Protein AF-A0A4U0XZI7-F1 (afdb_monomer_lite)

Foldseek 3Di:
DDDDDDDPPPPPDDQKDWFFWDQAAQRTDGDIDGQDDDDPPDDRADFPDADDDPVVVCLNHRHDPHDPRDGDGDDFDEAEDADDAQLVVCVVQVVGSYYQHQYPVCNPVSVVVVCVVQVQADQEFEDAPQDQVCVLCRLSRAGQVHEYEDEYDYDPPDDHDHDVCSCVVSVYHYHYDDDDPPCVVVVVVCVVVVVDDPPQLAVEEDEPVCVVVVVVCVVVVNHNDYYYDHD

Organism: NCBI:txid329884

Structure (mmCIF, N/CA/C/O backbone):
data_AF-A0A4U0XZI7-F1
#
_entry.id   AF-A0A4U0XZI7-F1
#
loop_
_atom_site.group_PDB
_atom_site.id
_atom_site.type_symbol
_atom_site.label_atom_id
_atom_site.label_alt_id
_atom_site.label_comp_id
_atom_site.label_asym_id
_atom_site.label_entity_id
_atom_site.label_seq_id
_atom_site.pdbx_PDB_ins_code
_atom_site.Cartn_x
_atom_site.Cartn_y
_atom_site.Cartn_z
_atom_site.occupancy
_atom_site.B_iso_or_equiv
_atom_site.auth_seq_id
_atom_site.auth_comp_id
_atom_site.auth_asym_id
_atom_site.auth_atom_id
_atom_site.pdbx_PDB_model_num
ATOM 1 N N . MET A 1 1 ? 24.387 -44.562 18.967 1.00 37.25 1 MET A N 1
ATOM 2 C CA . MET A 1 1 ? 24.060 -44.048 20.314 1.00 37.25 1 MET A CA 1
ATOM 3 C C . MET A 1 1 ? 24.468 -42.586 20.369 1.00 37.25 1 MET A C 1
ATOM 5 O O . MET A 1 1 ? 25.645 -42.331 20.180 1.00 37.25 1 MET A O 1
ATOM 9 N N . GLY A 1 2 ? 23.498 -41.691 20.607 1.00 36.91 2 GLY A N 1
ATOM 10 C CA . GLY A 1 2 ? 23.681 -40.265 20.942 1.00 36.91 2 GLY A CA 1
ATOM 11 C C . GLY A 1 2 ? 23.991 -39.344 19.750 1.00 36.91 2 GLY A C 1
ATOM 12 O O . GLY A 1 2 ? 24.881 -39.655 18.979 1.00 36.91 2 GLY A O 1
ATOM 13 N N . SER A 1 3 ? 23.321 -38.213 19.525 1.00 33.97 3 SER A N 1
ATOM 14 C CA . SER A 1 3 ? 22.302 -37.530 20.329 1.00 33.97 3 SER A CA 1
ATOM 15 C C . SER A 1 3 ? 21.486 -36.575 19.453 1.00 33.97 3 SER A C 1
ATOM 17 O O . SER A 1 3 ? 22.045 -35.709 18.785 1.00 33.97 3 SER A O 1
ATOM 19 N N . ALA A 1 4 ? 20.163 -36.711 19.513 1.00 49.38 4 ALA A N 1
ATOM 20 C CA . ALA A 1 4 ? 19.246 -35.614 19.251 1.00 49.38 4 ALA A CA 1
ATOM 21 C C . ALA A 1 4 ? 19.281 -34.653 20.452 1.00 49.38 4 ALA A C 1
ATOM 23 O O . ALA A 1 4 ? 19.090 -35.106 21.579 1.00 49.38 4 ALA A O 1
ATOM 24 N N . THR A 1 5 ? 19.507 -33.365 20.203 1.00 38.44 5 THR A N 1
ATOM 25 C CA . THR A 1 5 ? 19.220 -32.234 21.109 1.00 38.44 5 THR A CA 1
ATOM 26 C C . THR A 1 5 ? 18.997 -31.017 20.205 1.00 38.44 5 THR A C 1
ATOM 28 O O . THR A 1 5 ? 19.938 -30.572 19.559 1.00 38.44 5 THR A O 1
ATOM 31 N N . ASP A 1 6 ? 17.771 -30.688 19.822 1.00 39.50 6 ASP A N 1
ATOM 32 C CA . ASP A 1 6 ? 16.695 -29.993 20.546 1.00 39.50 6 ASP A CA 1
ATOM 33 C C . ASP A 1 6 ? 16.595 -28.530 20.090 1.00 39.50 6 ASP A C 1
ATOM 35 O O . ASP A 1 6 ? 17.542 -27.750 20.149 1.00 39.50 6 ASP A O 1
ATOM 39 N N . SER A 1 7 ? 15.396 -28.250 19.590 1.00 42.38 7 SER A N 1
ATOM 40 C CA . SER A 1 7 ? 14.796 -26.988 19.203 1.00 42.38 7 SER A CA 1
ATOM 41 C C . SER A 1 7 ? 15.250 -25.772 20.009 1.00 42.38 7 SER A C 1
ATOM 43 O O . SER A 1 7 ? 15.028 -25.677 21.216 1.00 42.38 7 SER A O 1
ATOM 45 N N . SER A 1 8 ? 15.727 -24.742 19.310 1.00 40.31 8 SER A N 1
ATOM 46 C CA . SER A 1 8 ? 15.556 -23.380 19.804 1.00 40.31 8 SER A CA 1
ATOM 47 C C . SER A 1 8 ? 14.074 -23.029 19.673 1.00 40.31 8 SER A C 1
ATOM 49 O O . SER A 1 8 ? 13.625 -22.502 18.656 1.00 40.31 8 SER A O 1
ATOM 51 N N . ALA A 1 9 ? 13.284 -23.387 20.684 1.00 43.81 9 ALA A N 1
ATOM 52 C CA . ALA A 1 9 ? 11.931 -22.883 20.831 1.00 43.81 9 ALA A CA 1
ATOM 53 C C . ALA A 1 9 ? 12.000 -21.349 20.882 1.00 43.81 9 ALA A C 1
ATOM 55 O O . ALA A 1 9 ? 12.408 -20.771 21.891 1.00 43.81 9 ALA A O 1
ATOM 56 N N . HIS A 1 10 ? 11.628 -20.685 19.787 1.00 54.56 10 HIS A N 1
ATOM 57 C CA . HIS A 1 10 ? 11.393 -19.248 19.794 1.00 54.56 10 HIS A CA 1
ATOM 58 C C . HIS A 1 10 ? 10.268 -18.988 20.803 1.00 54.56 10 HIS A C 1
ATOM 60 O O . HIS A 1 10 ? 9.140 -19.457 20.629 1.00 54.56 10 HIS A O 1
ATOM 66 N N . SER A 1 11 ? 10.600 -18.344 21.923 1.00 54.66 11 SER A N 1
ATOM 67 C CA . SER A 1 11 ? 9.691 -18.189 23.056 1.00 54.66 11 SER A CA 1
ATOM 68 C C . SER A 1 11 ? 8.390 -17.513 22.605 1.00 54.66 11 SER A C 1
ATOM 70 O O . SER A 1 11 ? 8.388 -16.386 22.121 1.00 54.66 11 SER A O 1
ATOM 72 N N . GLY A 1 12 ? 7.268 -18.230 22.730 1.00 72.31 12 GLY A N 1
ATOM 73 C CA . GLY A 1 12 ? 5.933 -17.745 22.352 1.00 72.31 12 GLY A CA 1
ATOM 74 C C . GLY A 1 12 ? 5.330 -18.350 21.077 1.00 72.31 12 GLY A C 1
ATOM 75 O O . GLY A 1 12 ? 4.147 -18.129 20.828 1.00 72.31 12 GLY A O 1
ATOM 76 N N . VAL A 1 13 ? 6.076 -19.149 20.305 1.00 77.38 13 VAL A N 1
ATOM 77 C CA . VAL A 1 13 ? 5.538 -19.873 19.138 1.00 77.38 13 VAL A CA 1
ATOM 78 C C . VAL A 1 13 ? 5.004 -21.250 19.574 1.00 77.38 13 VAL A C 1
ATOM 80 O O . VAL A 1 13 ? 5.739 -22.011 20.209 1.00 77.38 13 VAL A O 1
ATOM 83 N N . PRO A 1 14 ? 3.736 -21.606 19.280 1.00 87.75 14 PRO A N 1
ATOM 84 C CA . PRO A 1 14 ? 3.196 -22.914 19.646 1.00 87.75 14 PRO A CA 1
ATOM 85 C C . PRO A 1 14 ? 3.875 -24.032 18.843 1.00 87.75 14 PRO A C 1
ATOM 87 O O . PRO A 1 14 ? 4.266 -23.835 17.700 1.00 87.75 14 PRO A O 1
ATOM 90 N N . ARG A 1 15 ? 3.965 -25.246 19.404 1.00 89.50 15 ARG A N 1
ATOM 91 C CA . ARG A 1 15 ? 4.486 -26.419 18.665 1.00 89.50 15 ARG A CA 1
ATOM 92 C C . ARG A 1 15 ? 3.604 -26.825 17.478 1.00 89.50 15 ARG A C 1
ATOM 94 O O . ARG A 1 15 ? 4.078 -27.478 16.556 1.00 89.50 15 ARG A O 1
ATOM 101 N N . ARG A 1 16 ? 2.318 -26.481 17.537 1.00 93.69 16 ARG A N 1
ATOM 102 C CA . ARG A 1 16 ? 1.262 -26.951 16.638 1.00 93.69 16 ARG A CA 1
ATOM 103 C C . ARG A 1 16 ? 0.424 -25.769 16.159 1.00 93.69 16 ARG A C 1
ATOM 105 O O . ARG A 1 16 ? 0.197 -24.832 16.924 1.00 93.69 16 ARG A O 1
ATOM 112 N N . MET A 1 17 ? -0.063 -25.830 14.925 1.00 91.56 17 MET A N 1
ATOM 113 C CA . MET A 1 17 ? -0.981 -24.850 14.346 1.00 91.56 17 MET A CA 1
ATOM 114 C C . MET A 1 17 ? -2.125 -25.528 13.594 1.00 91.56 17 MET A C 1
ATOM 116 O O . MET A 1 17 ? -1.998 -26.657 13.122 1.00 91.56 17 MET A O 1
ATOM 120 N N . LYS A 1 18 ? -3.249 -24.820 13.466 1.00 91.69 18 LYS A N 1
ATOM 121 C CA . LYS A 1 18 ? -4.341 -25.233 12.582 1.00 91.69 18 LYS A CA 1
ATOM 122 C C . LYS A 1 18 ? -4.032 -24.804 11.152 1.00 91.69 18 LYS A C 1
ATOM 124 O O . LYS A 1 18 ? -3.608 -23.673 10.942 1.00 91.69 18 LYS A O 1
ATOM 129 N N . ALA A 1 19 ? -4.315 -25.670 10.190 1.00 89.88 19 ALA A N 1
ATOM 130 C CA . ALA A 1 19 ? -4.213 -25.367 8.769 1.00 89.88 19 ALA A CA 1
ATOM 131 C C . ALA A 1 19 ? -5.394 -25.974 8.007 1.00 89.88 19 ALA A C 1
ATOM 133 O O . ALA A 1 19 ? -5.847 -27.072 8.326 1.00 89.88 19 ALA A O 1
ATOM 134 N N . LEU A 1 20 ? -5.884 -25.269 6.989 1.00 92.00 20 LEU A N 1
ATOM 135 C CA . LEU A 1 20 ? -6.766 -25.852 5.983 1.00 92.00 20 LEU A CA 1
ATOM 136 C C . LEU A 1 20 ? -5.881 -26.625 5.003 1.00 92.00 20 LEU A C 1
ATOM 138 O O . LEU A 1 20 ? -5.119 -26.008 4.269 1.00 92.00 20 LEU A O 1
ATOM 142 N N . GLN A 1 21 ? -5.935 -27.953 5.011 1.00 93.81 21 GLN A N 1
ATOM 143 C CA . GLN A 1 21 ? -5.096 -28.783 4.149 1.00 93.81 21 GLN A CA 1
ATOM 144 C C . GLN A 1 21 ? -5.960 -29.589 3.188 1.00 93.81 21 GLN A C 1
ATOM 146 O O . GLN A 1 21 ? -6.902 -30.258 3.606 1.00 93.81 21 GLN A O 1
ATOM 151 N N . TYR A 1 22 ? -5.587 -29.561 1.914 1.00 94.81 22 TYR A N 1
ATOM 152 C CA . TYR A 1 22 ? -6.061 -30.498 0.909 1.00 94.81 22 TYR A CA 1
ATOM 153 C C . TYR A 1 22 ? -5.151 -31.723 0.872 1.00 94.81 22 TYR A C 1
ATOM 155 O O . TYR A 1 22 ? -3.935 -31.580 0.726 1.00 94.81 22 TYR A O 1
ATOM 163 N N . SER A 1 23 ? -5.728 -32.918 0.968 1.00 92.56 23 SER A N 1
ATOM 164 C CA . SER A 1 23 ? -5.011 -34.193 0.816 1.00 92.56 23 SER A CA 1
ATOM 165 C C . SER A 1 23 ? -4.956 -34.647 -0.649 1.00 92.56 23 SER A C 1
ATOM 167 O O . SER A 1 23 ? -4.012 -35.323 -1.060 1.00 92.56 23 SER A O 1
ATOM 169 N N . LYS A 1 24 ? -5.964 -34.257 -1.435 1.00 93.75 24 LYS A N 1
ATOM 170 C CA . LYS A 1 24 ? -6.135 -34.466 -2.880 1.00 93.75 24 LYS A CA 1
ATOM 171 C C . LYS A 1 24 ? -7.235 -33.505 -3.385 1.00 93.75 24 LYS A C 1
ATOM 173 O O . LYS A 1 24 ? -7.826 -32.802 -2.561 1.00 93.75 24 LYS A O 1
ATOM 178 N N . PRO A 1 25 ? -7.534 -33.451 -4.697 1.00 94.00 25 PRO A N 1
ATOM 179 C CA . PRO A 1 25 ? -8.628 -32.626 -5.208 1.00 94.00 25 PRO A CA 1
ATOM 180 C C . PRO A 1 25 ? -9.943 -32.902 -4.471 1.00 94.00 25 PRO A C 1
ATOM 182 O O . PRO A 1 25 ? -10.265 -34.057 -4.192 1.00 94.00 25 PRO A O 1
ATOM 185 N N . GLU A 1 26 ? -10.661 -31.828 -4.145 1.00 93.56 26 GLU A N 1
ATOM 186 C CA . GLU A 1 26 ? -11.956 -31.776 -3.451 1.00 93.56 26 GLU A CA 1
ATOM 187 C C . GLU A 1 26 ? -11.975 -32.347 -2.020 1.00 93.56 26 GLU A C 1
ATOM 189 O O . GLU A 1 26 ? -12.995 -32.274 -1.339 1.00 93.56 26 GLU A O 1
ATOM 194 N N . ASP A 1 27 ? -10.845 -32.853 -1.526 1.00 94.50 27 ASP A N 1
ATOM 195 C CA . ASP A 1 27 ? -10.710 -33.455 -0.202 1.00 94.50 27 ASP A CA 1
ATOM 196 C C . ASP A 1 27 ? -9.855 -32.554 0.695 1.00 94.50 27 ASP A C 1
ATOM 198 O O . ASP A 1 27 ? -8.622 -32.529 0.593 1.00 94.50 27 ASP A O 1
ATOM 202 N N . PHE A 1 28 ? -10.525 -31.781 1.553 1.00 94.06 28 PHE A N 1
ATOM 203 C CA . PHE A 1 28 ? -9.887 -30.865 2.491 1.00 94.06 28 PHE A CA 1
ATOM 204 C C . PHE A 1 28 ? -10.398 -31.041 3.917 1.00 94.06 28 PHE A C 1
ATOM 206 O O . PHE A 1 28 ? -11.561 -31.358 4.162 1.00 94.06 28 PHE A O 1
ATOM 213 N N . ALA A 1 29 ? -9.525 -30.743 4.874 1.00 93.69 29 ALA A N 1
ATOM 214 C CA . ALA A 1 29 ? -9.870 -30.693 6.283 1.00 93.69 29 ALA A CA 1
ATOM 215 C C . ALA A 1 29 ? -9.110 -29.572 6.996 1.00 93.69 29 ALA A C 1
ATOM 217 O O . ALA A 1 29 ? -8.002 -29.196 6.610 1.00 93.69 29 ALA A O 1
ATOM 218 N N . VAL A 1 30 ? -9.698 -29.056 8.078 1.00 95.06 30 VAL A N 1
ATOM 219 C CA . VAL A 1 30 ? -8.942 -28.272 9.059 1.00 95.06 30 VAL A CA 1
ATOM 220 C C . VAL A 1 30 ? -8.185 -29.262 9.933 1.00 95.06 30 VAL A C 1
ATOM 222 O O . VAL A 1 30 ? -8.781 -29.962 10.751 1.00 95.06 30 VAL A O 1
ATOM 225 N N . VAL A 1 31 ? -6.877 -29.331 9.733 1.00 93.81 31 VAL A N 1
ATOM 226 C CA . VAL A 1 31 ? -5.971 -30.235 10.439 1.00 93.81 31 VAL A CA 1
ATOM 227 C C . VAL A 1 31 ? -5.137 -29.462 11.449 1.00 93.81 31 VAL A C 1
ATOM 229 O O . VAL A 1 31 ? -4.950 -28.251 11.331 1.00 93.81 31 VAL A O 1
ATOM 232 N N . GLU A 1 32 ? -4.619 -30.165 12.447 1.00 95.88 32 GLU A N 1
ATOM 233 C CA . GLU A 1 32 ? -3.571 -29.639 13.311 1.00 95.88 32 GLU A CA 1
ATOM 234 C C . GLU A 1 32 ? -2.236 -30.242 12.858 1.00 95.88 32 GLU A C 1
ATOM 236 O O . GLU A 1 32 ? -2.098 -31.465 12.771 1.00 95.88 32 GLU A O 1
ATOM 241 N N . ILE A 1 33 ? -1.271 -29.387 12.538 1.00 91.56 33 ILE A N 1
ATOM 242 C CA . ILE A 1 33 ? 0.055 -29.763 12.038 1.00 91.56 33 ILE A CA 1
ATOM 243 C C . ILE A 1 33 ? 1.137 -29.082 12.865 1.00 91.56 33 ILE A C 1
ATOM 245 O O . ILE A 1 33 ? 0.859 -28.153 13.624 1.00 91.56 33 ILE A O 1
ATOM 249 N N . ASP A 1 34 ? 2.370 -29.551 12.729 1.00 94.06 34 ASP A N 1
ATOM 250 C CA . ASP A 1 34 ? 3.503 -28.915 13.388 1.00 94.06 34 ASP A CA 1
ATOM 251 C C . ASP A 1 34 ? 3.759 -27.544 12.756 1.00 94.06 34 ASP A C 1
ATOM 253 O O . ASP A 1 34 ? 3.625 -27.365 11.541 1.00 94.06 34 ASP A O 1
ATOM 257 N N . VAL A 1 35 ? 4.097 -26.561 13.589 1.00 88.69 35 VAL A N 1
ATOM 258 C CA . VAL A 1 35 ? 4.599 -25.283 13.077 1.00 88.69 35 VAL A CA 1
ATOM 259 C C . VAL A 1 35 ? 5.912 -25.568 12.336 1.00 88.69 35 VAL A C 1
ATOM 261 O O . VAL A 1 35 ? 6.770 -26.251 12.901 1.00 88.69 35 VAL A O 1
ATOM 264 N N . PRO A 1 36 ? 6.074 -25.109 11.080 1.00 84.25 36 PRO A N 1
ATOM 265 C CA . PRO A 1 36 ? 7.235 -25.460 10.271 1.00 84.25 36 PRO A CA 1
ATOM 266 C C . PRO A 1 36 ? 8.532 -24.977 10.924 1.00 84.25 36 PRO A C 1
ATOM 268 O O . PRO A 1 36 ? 8.599 -23.875 11.473 1.00 84.25 36 PRO A O 1
ATOM 271 N N . SER A 1 37 ? 9.571 -25.808 10.849 1.00 81.69 37 SER A N 1
ATOM 272 C CA . SER A 1 37 ? 10.928 -25.403 11.208 1.00 81.69 37 SER A CA 1
ATOM 273 C C . SER A 1 37 ? 11.455 -24.421 10.168 1.00 81.69 37 SER A C 1
ATOM 275 O O . SER A 1 37 ? 11.379 -24.706 8.975 1.00 81.69 37 SER A O 1
ATOM 277 N N . VAL A 1 38 ? 12.016 -23.309 10.625 1.00 78.50 38 VAL A N 1
ATOM 278 C CA . VAL A 1 38 ? 12.698 -22.331 9.773 1.00 78.50 38 VAL A CA 1
ATOM 279 C C . VAL A 1 38 ? 14.178 -22.683 9.640 1.00 78.50 38 VAL A C 1
ATOM 281 O O . VAL A 1 38 ? 14.820 -23.020 10.636 1.00 78.50 38 VAL A O 1
ATOM 284 N N . GLY A 1 39 ? 14.707 -22.655 8.416 1.00 67.56 39 GLY A N 1
ATOM 285 C CA . GLY A 1 39 ? 16.144 -22.670 8.150 1.00 67.56 39 GLY A CA 1
ATOM 286 C C . GLY A 1 39 ? 16.796 -21.311 8.420 1.00 67.56 39 GLY A C 1
ATOM 287 O O . GLY A 1 39 ? 16.131 -20.359 8.819 1.00 67.56 39 GLY A O 1
ATOM 288 N N . GLU A 1 40 ? 18.106 -21.209 8.180 1.00 57.47 40 GLU A N 1
ATOM 289 C CA . GLU A 1 40 ? 18.876 -19.972 8.423 1.00 57.47 40 GLU A CA 1
ATOM 290 C C . GLU A 1 40 ? 18.384 -18.769 7.594 1.00 57.47 40 GLU A C 1
ATOM 292 O O . GLU A 1 40 ? 18.537 -17.631 8.026 1.00 57.47 40 GLU A O 1
ATOM 297 N N . GLU A 1 41 ? 17.744 -19.025 6.450 1.00 56.28 41 GLU A N 1
ATOM 298 C CA . GLU A 1 41 ? 17.231 -18.010 5.515 1.00 56.28 41 GLU A CA 1
ATOM 299 C C . GLU A 1 41 ? 15.695 -17.863 5.554 1.00 56.28 41 GLU A C 1
ATOM 301 O O . GLU A 1 41 ? 15.123 -17.079 4.797 1.00 56.28 41 GLU A O 1
ATOM 306 N N . ASP A 1 42 ? 15.005 -18.619 6.413 1.00 52.44 42 ASP A N 1
ATOM 307 C CA . ASP A 1 42 ? 13.544 -18.609 6.485 1.00 52.44 42 ASP A CA 1
ATOM 308 C C . ASP A 1 42 ? 13.047 -17.689 7.610 1.00 52.44 42 ASP A C 1
ATOM 310 O O . ASP A 1 42 ? 13.654 -17.570 8.675 1.00 52.44 42 ASP A O 1
ATOM 314 N N . VAL A 1 43 ? 11.871 -17.087 7.418 1.00 46.16 43 VAL A N 1
ATOM 315 C CA . VAL A 1 43 ? 11.170 -16.336 8.469 1.00 46.16 43 VAL A CA 1
ATOM 316 C C . VAL A 1 43 ? 9.830 -16.996 8.758 1.00 46.16 43 VAL A C 1
ATOM 318 O O . VAL A 1 43 ? 9.038 -17.261 7.854 1.00 46.16 43 VAL A O 1
ATOM 321 N N . LEU A 1 44 ? 9.549 -17.225 10.041 1.00 68.81 44 LEU A N 1
ATOM 322 C CA . LEU A 1 44 ? 8.265 -17.754 10.478 1.00 68.81 44 LEU A CA 1
ATOM 323 C C . LEU A 1 44 ? 7.261 -16.612 10.653 1.00 68.81 44 LEU A C 1
ATOM 325 O O . LEU A 1 44 ? 7.408 -15.780 11.550 1.00 68.81 44 LEU A O 1
ATOM 329 N N . VAL A 1 45 ? 6.214 -16.598 9.829 1.00 67.00 45 VAL A N 1
ATOM 330 C CA . VAL A 1 45 ? 5.154 -15.584 9.889 1.00 67.00 45 VAL A CA 1
ATOM 331 C C . VAL A 1 45 ? 3.895 -16.169 10.522 1.00 67.00 45 VAL A C 1
ATOM 333 O O . VAL A 1 45 ? 3.374 -17.193 10.083 1.00 67.00 45 VAL A O 1
ATOM 336 N N . LYS A 1 46 ? 3.371 -15.497 11.552 1.00 72.44 46 LYS A N 1
ATOM 337 C CA . LYS A 1 46 ? 2.055 -15.812 12.114 1.00 72.44 46 LYS A CA 1
ATOM 338 C C . LYS A 1 46 ? 0.976 -15.162 11.249 1.00 72.44 46 LYS A C 1
ATOM 340 O O . LYS A 1 46 ? 0.842 -13.943 11.245 1.00 72.44 46 LYS A O 1
ATOM 345 N N . ILE A 1 47 ? 0.190 -15.986 10.567 1.00 67.88 47 ILE A N 1
ATOM 346 C CA . ILE A 1 47 ? -0.929 -15.535 9.735 1.00 67.88 47 ILE A CA 1
ATOM 347 C C . ILE A 1 47 ? -2.131 -15.192 10.627 1.00 67.88 47 ILE A C 1
ATOM 349 O O . ILE A 1 47 ? -2.605 -16.045 11.381 1.00 67.88 47 ILE A O 1
ATOM 353 N N . GLU A 1 48 ? -2.620 -13.950 10.558 1.00 62.44 48 GLU A N 1
ATOM 354 C CA . GLU A 1 48 ? -3.818 -13.507 11.296 1.00 62.44 48 GLU A CA 1
ATOM 355 C C . GLU A 1 48 ? -5.088 -13.515 10.430 1.00 62.44 48 GLU A C 1
ATOM 357 O O . GLU A 1 48 ? -6.186 -13.708 10.955 1.00 62.44 48 GLU A O 1
ATOM 362 N N . ALA A 1 49 ? -4.941 -13.374 9.110 1.00 49.78 49 ALA A N 1
ATOM 363 C CA . ALA A 1 49 ? -5.994 -13.517 8.108 1.00 49.78 49 ALA A CA 1
ATOM 364 C C . ALA A 1 49 ? -5.381 -13.908 6.747 1.00 49.78 49 ALA A C 1
ATOM 366 O O . ALA A 1 49 ? -4.175 -13.806 6.563 1.00 49.78 49 ALA A O 1
ATOM 367 N N . CYS A 1 50 ? -6.198 -14.392 5.808 1.00 61.97 50 CYS A N 1
ATOM 368 C CA . CYS A 1 50 ? -5.813 -14.576 4.405 1.00 61.97 50 CYS A CA 1
ATOM 369 C C . CYS A 1 50 ? -7.072 -14.509 3.527 1.00 61.97 50 CYS A C 1
ATOM 371 O O . CYS A 1 50 ? -8.137 -14.988 3.934 1.00 61.97 50 CYS A O 1
ATOM 373 N N . GLY A 1 51 ? -6.962 -13.886 2.353 1.00 57.12 51 GLY A N 1
ATOM 374 C CA . GLY A 1 51 ? -8.021 -13.870 1.344 1.00 57.12 51 GLY A CA 1
ATOM 375 C C . GLY A 1 51 ? -8.204 -15.228 0.654 1.00 57.12 51 GLY A C 1
ATOM 376 O O . GLY A 1 51 ? -7.358 -16.114 0.763 1.00 57.12 51 GLY A O 1
ATOM 377 N N . VAL A 1 52 ? -9.338 -15.403 -0.032 1.00 75.06 52 VAL A N 1
ATOM 378 C CA . VAL A 1 52 ? -9.623 -16.586 -0.861 1.00 75.06 52 VAL A CA 1
ATOM 379 C C . VAL A 1 52 ? -9.765 -16.125 -2.304 1.00 75.06 52 VAL A C 1
ATOM 381 O O . VAL A 1 52 ? -10.692 -15.381 -2.639 1.00 75.06 52 VAL A O 1
ATOM 384 N N . CYS A 1 53 ? -8.872 -16.607 -3.157 1.00 74.38 53 CYS A N 1
ATOM 385 C CA . CYS A 1 53 ? -8.811 -16.271 -4.568 1.00 74.38 53 CYS A CA 1
ATOM 386 C C . CYS A 1 53 ? -9.629 -17.252 -5.421 1.00 74.38 53 CYS A C 1
ATOM 388 O O . CYS A 1 53 ? -9.876 -18.398 -5.043 1.00 74.38 53 CYS A O 1
ATOM 390 N N . GLY A 1 54 ? -9.952 -16.866 -6.660 1.00 72.38 54 GLY A N 1
ATOM 391 C CA . GLY A 1 54 ? -10.468 -17.804 -7.667 1.00 72.38 54 GLY A CA 1
ATOM 392 C C . GLY A 1 54 ? -9.507 -18.969 -7.947 1.00 72.38 54 GLY A C 1
ATOM 393 O O . GLY A 1 54 ? -9.952 -20.082 -8.218 1.00 72.38 54 GLY A O 1
ATOM 394 N N . THR A 1 55 ? -8.195 -18.760 -7.801 1.00 71.19 55 THR A N 1
ATOM 395 C CA . THR A 1 55 ? -7.188 -19.829 -7.913 1.00 71.19 55 THR A CA 1
ATOM 396 C C . THR A 1 55 ? -7.347 -20.896 -6.832 1.00 71.19 55 THR A C 1
ATOM 398 O O . THR A 1 55 ? -7.096 -22.066 -7.108 1.00 71.19 55 THR A O 1
ATOM 401 N N . ASP A 1 56 ? -7.862 -20.559 -5.644 1.00 84.12 56 ASP A N 1
ATOM 402 C CA . ASP A 1 56 ? -8.140 -21.568 -4.615 1.00 84.12 56 ASP A CA 1
ATOM 403 C C . ASP A 1 56 ? -9.251 -22.535 -5.053 1.00 84.12 56 ASP A C 1
ATOM 405 O O . ASP A 1 56 ? -9.239 -23.700 -4.661 1.00 84.12 56 ASP A O 1
ATOM 409 N N . LEU A 1 57 ? -10.158 -22.113 -5.945 1.00 86.44 57 LEU A N 1
ATOM 410 C CA . LEU A 1 57 ? -11.123 -23.012 -6.588 1.00 86.44 57 LEU A CA 1
ATOM 411 C C . LEU A 1 57 ? -10.455 -23.938 -7.617 1.00 86.44 57 LEU A C 1
ATOM 413 O O . LEU A 1 57 ? -10.863 -25.089 -7.760 1.00 86.44 57 LEU A O 1
ATOM 417 N N . HIS A 1 58 ? -9.425 -23.470 -8.322 1.00 82.44 58 HIS A N 1
ATOM 418 C CA . HIS A 1 58 ? -8.630 -24.320 -9.213 1.00 82.44 58 HIS A CA 1
ATOM 419 C C . HIS A 1 58 ? -7.809 -25.344 -8.410 1.00 82.44 58 HIS A C 1
ATOM 421 O O . HIS A 1 58 ? -7.807 -26.525 -8.757 1.00 82.44 58 HIS A O 1
ATOM 427 N N . TYR A 1 59 ? -7.217 -24.943 -7.277 1.00 83.06 59 TYR A N 1
ATOM 428 C CA . TYR A 1 59 ? -6.598 -25.871 -6.323 1.00 83.06 59 TYR A CA 1
ATOM 429 C C . TYR A 1 59 ? -7.598 -26.850 -5.724 1.00 83.06 59 TYR A C 1
ATOM 431 O O . TYR A 1 59 ? -7.280 -28.025 -5.568 1.00 83.06 59 TYR A O 1
ATOM 439 N N . HIS A 1 60 ? -8.816 -26.407 -5.424 1.00 88.44 60 HIS A N 1
ATOM 440 C CA . HIS A 1 60 ? -9.875 -27.295 -4.964 1.00 88.44 60 HIS A CA 1
ATOM 441 C C . HIS A 1 60 ? -10.175 -28.389 -5.999 1.00 88.44 60 HIS A C 1
ATOM 443 O O . HIS A 1 60 ? -10.354 -29.539 -5.626 1.00 88.44 60 HIS A O 1
ATOM 449 N N . LYS A 1 61 ? -10.137 -28.070 -7.297 1.00 88.94 61 LYS A N 1
ATOM 450 C CA . LYS A 1 61 ? -10.414 -29.011 -8.397 1.00 88.94 61 LYS A CA 1
ATOM 451 C C . LYS A 1 61 ? -9.218 -29.853 -8.861 1.00 88.94 61 LYS A C 1
ATOM 453 O O . LYS A 1 61 ? -9.376 -30.673 -9.761 1.00 88.94 61 LYS A O 1
ATOM 458 N N . GLY A 1 62 ? -8.022 -29.676 -8.293 1.00 84.00 62 GLY A N 1
ATOM 459 C CA . GLY A 1 62 ? -6.822 -30.382 -8.776 1.00 84.00 62 GLY A CA 1
ATOM 460 C C . GLY A 1 62 ? -6.193 -29.805 -10.034 1.00 84.00 62 GLY A C 1
ATOM 461 O O . GLY A 1 62 ? -5.385 -30.468 -10.682 1.00 84.00 62 GLY A O 1
ATOM 462 N N . GLU A 1 63 ? -6.556 -28.580 -10.388 1.00 83.81 63 GLU A N 1
ATOM 463 C CA . GLU A 1 63 ? -6.031 -27.865 -11.542 1.00 83.81 63 GLU A CA 1
ATOM 464 C C . GLU A 1 63 ? -4.797 -27.029 -11.137 1.00 83.81 63 GLU A C 1
ATOM 466 O O . GLU A 1 63 ? -4.327 -27.078 -10.000 1.00 83.81 63 GLU A O 1
ATOM 471 N N . PHE A 1 64 ? -4.238 -26.260 -12.077 1.00 69.31 64 PHE A N 1
ATOM 472 C CA . PHE A 1 64 ? -3.195 -25.262 -11.791 1.00 69.31 64 PHE A CA 1
ATOM 473 C C . PHE A 1 64 ? -1.948 -25.814 -11.062 1.00 69.31 64 PHE A C 1
ATOM 475 O O . PHE A 1 64 ? -1.467 -25.249 -10.085 1.00 69.31 64 PHE A O 1
ATOM 482 N N . MET A 1 65 ? -1.400 -26.936 -11.549 1.00 69.00 65 MET A N 1
ATOM 483 C CA . MET A 1 65 ? -0.155 -27.543 -11.036 1.00 69.00 65 MET A CA 1
ATOM 484 C C . MET A 1 65 ? -0.175 -27.892 -9.530 1.00 69.00 65 MET A C 1
ATOM 486 O O . MET A 1 65 ? 0.889 -28.004 -8.914 1.00 69.00 65 MET A O 1
ATOM 490 N N . ALA A 1 66 ? -1.358 -28.097 -8.938 1.00 75.06 66 ALA A N 1
ATOM 491 C CA . ALA A 1 66 ? -1.504 -28.457 -7.530 1.00 75.06 66 ALA A CA 1
ATOM 492 C C . ALA A 1 66 ? -0.752 -29.757 -7.183 1.00 75.06 66 ALA A C 1
ATOM 494 O O . ALA A 1 66 ? -0.944 -30.800 -7.812 1.00 75.06 66 ALA A O 1
ATOM 495 N N . LYS A 1 67 ? 0.093 -29.703 -6.147 1.00 82.25 67 LYS A N 1
ATOM 496 C CA . LYS A 1 67 ? 0.740 -30.872 -5.537 1.00 82.25 67 LYS A CA 1
ATOM 497 C C . LYS A 1 67 ? 0.247 -31.002 -4.106 1.00 82.25 67 LYS A C 1
ATOM 499 O O . LYS A 1 67 ? 0.386 -30.065 -3.329 1.00 82.25 67 LYS A O 1
ATOM 504 N N . TYR A 1 68 ? -0.316 -32.158 -3.778 1.00 85.69 68 TYR A N 1
ATOM 505 C CA . TYR A 1 68 ? -0.875 -32.430 -2.458 1.00 85.69 68 TYR A CA 1
ATOM 506 C C . TYR A 1 68 ? 0.107 -33.240 -1.595 1.00 85.69 68 TYR A C 1
ATOM 508 O O . TYR A 1 68 ? 0.854 -34.053 -2.150 1.00 85.69 68 TYR A O 1
ATOM 516 N N . PRO A 1 69 ? 0.108 -33.063 -0.260 1.00 88.94 69 PRO A N 1
ATOM 517 C CA . PRO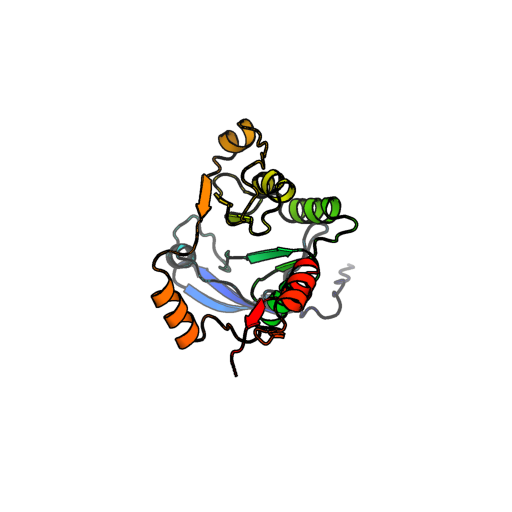 A 1 69 ? -0.781 -32.191 0.516 1.00 88.94 69 PRO A CA 1
ATOM 518 C C . PRO A 1 69 ? -0.485 -30.691 0.334 1.00 88.94 69 PRO A C 1
ATOM 520 O O . PRO A 1 69 ? 0.673 -30.290 0.273 1.00 88.94 69 PRO A O 1
ATOM 523 N N . LEU A 1 70 ? -1.539 -29.872 0.256 1.00 85.94 70 LEU A N 1
ATOM 524 C CA . LEU A 1 70 ? -1.470 -28.434 -0.048 1.00 85.94 70 LEU A CA 1
ATOM 525 C C . LEU A 1 70 ? -2.217 -27.614 1.011 1.00 85.94 70 LEU A C 1
ATOM 527 O O . LEU A 1 70 ? -3.352 -27.945 1.348 1.00 85.94 70 LEU A O 1
ATOM 531 N N . ILE A 1 71 ? -1.617 -26.521 1.485 1.00 86.44 71 ILE A N 1
ATOM 532 C CA . ILE A 1 71 ? -2.293 -25.486 2.282 1.00 86.44 71 ILE A CA 1
ATOM 533 C C . ILE A 1 71 ? -2.483 -24.267 1.361 1.00 86.44 71 ILE A C 1
ATOM 535 O O . ILE A 1 71 ? -1.480 -23.745 0.876 1.00 86.44 71 ILE A O 1
ATOM 539 N N . PRO A 1 72 ? -3.725 -23.851 1.048 1.00 74.12 72 PRO A N 1
ATOM 540 C CA . PRO A 1 72 ? -4.005 -22.721 0.165 1.00 74.12 72 PRO A CA 1
ATOM 541 C C . PRO A 1 72 ? -3.851 -21.376 0.897 1.00 74.12 72 PRO A C 1
ATOM 543 O O . PRO A 1 72 ? -3.704 -21.336 2.119 1.00 74.12 72 PRO A O 1
ATOM 546 N N . GLY A 1 73 ? -3.934 -20.278 0.144 1.00 70.56 73 GLY A N 1
ATOM 547 C CA . GLY A 1 73 ? -3.691 -18.917 0.630 1.00 70.56 73 GLY A CA 1
ATOM 548 C C . GLY A 1 73 ? -2.463 -18.298 -0.034 1.00 70.56 73 GLY A C 1
ATOM 549 O O . GLY A 1 73 ? -1.332 -18.712 0.203 1.00 70.56 73 GLY A O 1
ATOM 550 N N . HIS A 1 74 ? -2.700 -17.328 -0.914 1.00 63.81 74 HIS A N 1
ATOM 551 C CA . HIS A 1 74 ? -1.659 -16.678 -1.722 1.00 63.81 74 HIS A CA 1
ATOM 552 C C . HIS A 1 74 ? -1.920 -15.179 -1.930 1.00 63.81 74 HIS A C 1
ATOM 554 O O . HIS A 1 74 ? -1.328 -14.552 -2.804 1.00 63.81 74 HIS A O 1
ATOM 560 N N . GLU A 1 75 ? -2.809 -14.601 -1.123 1.00 61.78 75 GLU A N 1
ATOM 561 C CA . GLU A 1 75 ? -3.140 -13.179 -1.139 1.00 61.78 75 GLU A CA 1
ATOM 562 C C . GLU A 1 75 ? -2.594 -12.554 0.148 1.00 61.78 75 GLU A C 1
ATOM 564 O O . GLU A 1 75 ? -3.252 -12.599 1.185 1.00 61.78 75 GLU A O 1
ATOM 569 N N . ALA A 1 76 ? -1.366 -12.033 0.082 1.00 73.06 76 ALA A N 1
ATOM 570 C CA . ALA A 1 76 ? -0.737 -11.287 1.167 1.00 73.06 76 ALA A CA 1
ATOM 571 C C . ALA A 1 76 ? -0.644 -9.805 0.793 1.00 73.06 76 ALA A C 1
ATOM 573 O O . ALA A 1 76 ? -0.151 -9.450 -0.281 1.00 73.06 76 ALA A O 1
ATOM 574 N N . LEU A 1 77 ? -1.107 -8.934 1.684 1.00 79.19 77 LEU A N 1
ATOM 575 C CA . LEU A 1 77 ? -1.016 -7.489 1.547 1.00 79.19 77 LEU A CA 1
ATOM 576 C C . LEU A 1 77 ? 0.057 -6.933 2.483 1.00 79.19 77 LEU A C 1
ATOM 578 O O . LEU A 1 77 ? 0.048 -7.166 3.692 1.00 79.19 77 LEU A O 1
ATOM 582 N N . THR A 1 78 ? 0.941 -6.116 1.916 1.00 87.25 78 THR A N 1
ATOM 583 C CA . THR A 1 78 ? 1.956 -5.361 2.652 1.00 87.25 78 THR A CA 1
ATOM 584 C C . THR A 1 78 ? 1.670 -3.871 2.533 1.00 87.25 78 THR A C 1
ATOM 586 O O . THR A 1 78 ? 1.596 -3.338 1.427 1.00 87.25 78 THR A O 1
ATOM 589 N N . ILE A 1 79 ? 1.552 -3.176 3.667 1.00 88.69 79 ILE A N 1
ATOM 590 C CA . ILE A 1 79 ? 1.487 -1.708 3.701 1.00 88.69 79 ILE A CA 1
ATOM 591 C C . ILE A 1 79 ? 2.849 -1.164 4.124 1.00 88.69 79 ILE A C 1
ATOM 593 O O . ILE A 1 79 ? 3.237 -1.275 5.288 1.00 88.69 79 ILE A O 1
ATOM 597 N N . ALA A 1 80 ? 3.546 -0.526 3.185 1.00 89.69 80 ALA A N 1
ATOM 598 C CA . ALA A 1 80 ? 4.749 0.252 3.449 1.00 89.69 80 ALA A CA 1
ATOM 599 C C . ALA A 1 80 ? 4.398 1.746 3.507 1.00 89.69 80 ALA A C 1
ATOM 601 O O . ALA A 1 80 ? 3.832 2.298 2.564 1.00 89.69 80 ALA A O 1
ATOM 602 N N . SER A 1 81 ? 4.683 2.408 4.626 1.00 90.12 81 SER A N 1
ATOM 603 C CA . SER A 1 81 ? 4.375 3.831 4.815 1.00 90.12 81 SER A CA 1
ATOM 604 C C . SER A 1 81 ? 5.300 4.450 5.849 1.00 90.12 81 SER A C 1
ATOM 606 O O . SER A 1 81 ? 5.809 3.762 6.734 1.00 90.12 81 SER A O 1
ATOM 608 N N . LYS A 1 82 ? 5.429 5.778 5.815 1.00 88.94 82 LYS A N 1
ATOM 609 C CA . LYS A 1 82 ? 6.007 6.524 6.932 1.00 88.94 82 LYS A CA 1
ATOM 610 C C . LYS A 1 82 ? 5.293 6.206 8.254 1.00 88.94 82 LYS A C 1
ATOM 612 O O . LYS A 1 82 ? 4.061 6.040 8.242 1.00 88.94 82 LYS A O 1
ATOM 617 N N . PRO A 1 83 ? 6.021 6.146 9.385 1.00 88.62 83 PRO A N 1
ATOM 618 C CA . PRO A 1 83 ? 5.418 6.166 10.710 1.00 88.62 83 PRO A CA 1
ATOM 619 C C . PRO A 1 83 ? 4.479 7.363 10.861 1.00 88.62 83 PRO A C 1
ATOM 621 O O . PRO A 1 83 ? 4.779 8.462 10.405 1.00 88.62 83 PRO A O 1
ATOM 624 N N . GLY A 1 84 ? 3.338 7.165 11.518 1.00 87.38 84 GLY A N 1
ATOM 625 C CA . GLY A 1 84 ? 2.412 8.262 11.782 1.00 87.38 84 GLY A CA 1
ATOM 626 C C . GLY A 1 84 ? 0.954 7.829 11.890 1.00 87.38 84 GLY A C 1
ATOM 627 O O . GLY A 1 84 ? 0.650 6.630 11.886 1.00 87.38 84 GLY A O 1
ATOM 628 N N . PRO A 1 85 ? 0.025 8.801 11.967 1.00 84.88 85 PRO A N 1
ATOM 629 C CA . PRO A 1 85 ? -1.394 8.542 12.208 1.00 84.88 85 PRO A CA 1
ATOM 630 C C . PRO A 1 85 ? -2.019 7.553 11.217 1.00 84.88 85 PRO A C 1
ATOM 632 O O . PRO A 1 85 ? -2.808 6.699 11.622 1.00 84.88 85 PRO A O 1
ATOM 635 N N . LYS A 1 86 ? -1.635 7.626 9.935 1.00 85.31 86 LYS A N 1
ATOM 636 C CA . LYS A 1 86 ? -2.165 6.759 8.870 1.00 85.31 86 LYS A CA 1
ATOM 637 C C . LYS A 1 86 ? -1.730 5.301 9.035 1.00 85.31 86 LYS A C 1
ATOM 639 O O . LYS A 1 86 ? -2.589 4.423 9.055 1.00 85.31 86 LYS A O 1
ATOM 644 N N . LEU A 1 87 ? -0.433 5.044 9.231 1.00 87.44 87 LEU A N 1
ATOM 645 C CA . LEU A 1 87 ? 0.075 3.685 9.455 1.00 87.44 87 LEU A CA 1
ATOM 646 C C . LEU A 1 87 ? -0.469 3.090 10.764 1.00 87.44 87 LEU A C 1
ATOM 648 O O . LEU A 1 87 ? -0.836 1.919 10.810 1.00 87.44 87 LEU A O 1
ATOM 652 N N . ASN A 1 88 ? -0.598 3.907 11.813 1.00 89.56 88 ASN A N 1
ATOM 653 C CA . ASN A 1 88 ? -1.175 3.479 13.089 1.00 89.56 88 ASN A CA 1
ATOM 654 C C . ASN A 1 88 ? -2.658 3.107 12.962 1.00 89.56 88 ASN A C 1
ATOM 656 O O . ASN A 1 88 ? -3.104 2.130 13.565 1.00 89.56 88 ASN A O 1
ATOM 660 N N . LEU A 1 89 ? -3.431 3.865 12.178 1.00 85.88 89 LEU A N 1
ATOM 661 C CA . LEU A 1 89 ? -4.819 3.512 11.894 1.00 85.88 89 LEU A CA 1
ATOM 662 C C . LEU A 1 89 ? -4.905 2.217 11.081 1.00 85.88 89 LEU A C 1
ATOM 664 O O . LEU A 1 89 ? -5.693 1.352 11.444 1.00 85.88 89 LEU A O 1
ATOM 668 N N . ALA A 1 90 ? -4.079 2.063 10.043 1.00 83.00 90 ALA A N 1
ATOM 669 C CA . ALA A 1 90 ? -4.059 0.855 9.222 1.00 83.00 90 ALA A CA 1
ATOM 670 C C . ALA A 1 90 ? -3.772 -0.407 10.056 1.00 83.00 90 ALA A C 1
ATOM 672 O O . ALA A 1 90 ? -4.462 -1.411 9.896 1.00 83.00 90 ALA A O 1
ATOM 673 N N . LYS A 1 91 ? -2.832 -0.320 11.010 1.00 86.62 91 LYS A N 1
ATOM 674 C CA . LYS A 1 91 ? -2.557 -1.382 11.991 1.00 86.62 91 LYS A CA 1
ATOM 675 C C . LYS A 1 91 ? -3.754 -1.659 12.901 1.00 86.62 91 LYS A C 1
ATOM 677 O O . LYS A 1 91 ? -4.140 -2.808 13.063 1.00 86.62 91 LYS A O 1
ATOM 682 N N . ARG A 1 92 ? -4.381 -0.622 13.474 1.00 87.56 92 ARG A N 1
ATOM 683 C CA . ARG A 1 92 ? -5.571 -0.794 14.337 1.00 87.56 92 ARG A CA 1
ATOM 684 C C . ARG A 1 92 ? -6.753 -1.432 13.615 1.00 87.56 92 ARG A C 1
ATOM 686 O O . ARG A 1 92 ? -7.507 -2.165 14.241 1.00 87.56 92 ARG A O 1
ATOM 693 N N . LEU A 1 93 ? -6.931 -1.109 12.337 1.00 79.81 93 LEU A N 1
ATOM 694 C CA . LEU A 1 93 ? -7.984 -1.670 11.493 1.00 79.81 93 LEU A CA 1
ATOM 695 C C . LEU A 1 93 ? -7.593 -3.025 10.882 1.00 79.81 93 LEU A C 1
ATOM 697 O O . LEU A 1 93 ? -8.404 -3.603 10.167 1.00 79.81 93 LEU A O 1
ATOM 701 N N . ASN A 1 94 ? -6.380 -3.518 11.159 1.00 79.38 94 ASN A N 1
ATOM 702 C CA . ASN A 1 94 ? -5.830 -4.760 10.623 1.00 79.38 94 ASN A CA 1
ATOM 703 C C . ASN A 1 94 ? -5.985 -4.874 9.095 1.00 79.38 94 ASN A C 1
ATOM 705 O O . ASN A 1 94 ? -6.495 -5.864 8.580 1.00 79.38 94 ASN A O 1
ATOM 709 N N . LEU A 1 95 ? -5.615 -3.810 8.369 1.00 77.00 95 LEU A N 1
ATOM 710 C CA . LEU A 1 95 ? -5.874 -3.710 6.926 1.00 77.00 95 LEU A CA 1
ATOM 711 C C . LEU A 1 95 ? -4.956 -4.572 6.053 1.00 77.00 95 LEU A C 1
ATOM 713 O O . LEU A 1 95 ? -5.219 -4.664 4.861 1.00 77.00 95 LEU A O 1
ATOM 717 N N . ALA A 1 96 ? -3.872 -5.119 6.601 1.00 77.31 96 ALA A N 1
ATOM 718 C CA . ALA A 1 96 ? -2.830 -5.814 5.854 1.00 77.31 96 ALA A CA 1
ATOM 719 C C . ALA A 1 96 ? -2.162 -6.891 6.714 1.00 77.31 96 ALA A C 1
ATOM 721 O O . ALA A 1 96 ? -2.136 -6.774 7.938 1.00 77.31 96 ALA A O 1
ATOM 722 N N . ASP A 1 97 ? -1.585 -7.897 6.062 1.00 81.00 97 ASP A N 1
ATOM 723 C CA . ASP A 1 97 ? -0.888 -9.011 6.7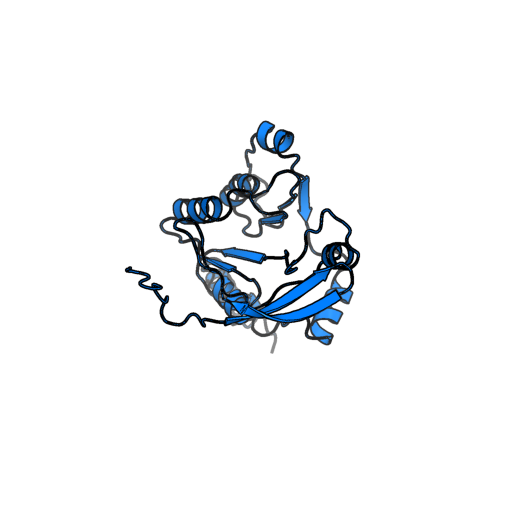12 1.00 81.00 97 ASP A CA 1
ATOM 724 C C . ASP A 1 97 ? 0.485 -8.592 7.241 1.00 81.00 97 ASP A C 1
ATOM 726 O O . ASP A 1 97 ? 0.974 -9.125 8.237 1.00 81.00 97 ASP A O 1
ATOM 730 N N . SER A 1 98 ? 1.111 -7.605 6.593 1.00 87.31 98 SER A N 1
ATOM 731 C CA . SER A 1 98 ? 2.360 -7.021 7.065 1.00 87.31 98 SER A CA 1
ATOM 732 C C . SER A 1 98 ? 2.392 -5.500 6.929 1.00 87.31 98 SER A C 1
ATOM 734 O O . SER A 1 98 ? 1.778 -4.889 6.048 1.00 87.31 98 SER A O 1
ATOM 736 N N . PHE A 1 99 ? 3.133 -4.870 7.839 1.00 87.19 99 PHE A N 1
ATOM 737 C CA . PHE A 1 99 ? 3.285 -3.423 7.903 1.00 87.19 99 PHE A CA 1
ATOM 738 C C . PHE A 1 99 ? 4.762 -3.069 7.993 1.00 87.19 99 PHE A C 1
ATOM 740 O O . PHE A 1 99 ? 5.420 -3.416 8.974 1.00 87.19 99 PHE A O 1
ATOM 747 N N . VAL A 1 100 ? 5.256 -2.311 7.020 1.00 91.00 100 VAL A N 1
ATOM 748 C CA . VAL A 1 100 ? 6.640 -1.839 6.980 1.00 91.00 100 VAL A CA 1
ATOM 749 C C . VAL A 1 100 ? 6.663 -0.335 7.221 1.00 91.00 100 VAL A C 1
ATOM 751 O O . VAL A 1 100 ? 6.022 0.447 6.518 1.00 91.00 100 VAL A O 1
ATOM 754 N N . ALA A 1 101 ? 7.367 0.069 8.274 1.00 91.00 101 ALA A N 1
ATOM 755 C CA . ALA A 1 101 ? 7.581 1.472 8.581 1.00 91.00 101 ALA A CA 1
ATOM 756 C C . ALA A 1 101 ? 8.778 1.981 7.772 1.00 91.00 101 ALA A C 1
ATOM 758 O O . ALA A 1 101 ? 9.874 1.463 7.930 1.00 91.00 101 ALA A O 1
ATOM 759 N N . ILE A 1 102 ? 8.558 2.992 6.934 1.00 90.38 102 ILE A N 1
ATOM 760 C CA . ILE A 1 102 ? 9.611 3.655 6.158 1.00 90.38 102 ILE A CA 1
ATOM 761 C C . ILE A 1 102 ? 10.026 4.915 6.911 1.00 90.38 102 ILE A C 1
ATOM 763 O O . ILE A 1 102 ? 9.297 5.907 6.931 1.00 90.38 102 ILE A O 1
ATOM 767 N N . SER A 1 103 ? 11.150 4.851 7.608 1.00 89.19 103 SER A N 1
ATOM 768 C CA . SER A 1 103 ? 11.663 5.929 8.444 1.00 89.19 103 SER A CA 1
ATOM 769 C C . SER A 1 103 ? 12.045 7.159 7.620 1.00 89.19 103 SER A C 1
ATOM 771 O O . SER A 1 103 ? 12.478 7.066 6.473 1.00 89.19 103 SER A O 1
ATOM 773 N N . ASP A 1 104 ? 11.924 8.345 8.220 1.00 82.94 104 ASP A N 1
ATOM 774 C CA . ASP A 1 104 ? 12.426 9.578 7.600 1.00 82.94 104 ASP A CA 1
ATOM 775 C C . ASP A 1 104 ? 13.962 9.657 7.620 1.00 82.94 104 ASP A C 1
ATOM 777 O O . ASP A 1 104 ? 14.553 10.409 6.848 1.00 82.94 104 ASP A O 1
ATOM 781 N N . THR A 1 105 ? 14.611 8.891 8.500 1.00 89.75 105 THR A N 1
ATOM 782 C CA . THR A 1 105 ? 16.067 8.894 8.691 1.00 89.75 105 THR A CA 1
ATOM 783 C C . THR A 1 105 ? 16.805 7.982 7.720 1.00 89.75 105 THR A C 1
ATOM 785 O O . THR A 1 105 ? 17.928 8.305 7.345 1.00 89.75 105 THR A O 1
ATOM 788 N N . ASP A 1 106 ? 16.198 6.864 7.313 1.00 90.81 106 ASP A N 1
ATOM 789 C CA . ASP A 1 106 ? 16.792 5.911 6.373 1.00 90.81 106 ASP A CA 1
ATOM 790 C C . ASP A 1 106 ? 15.733 5.234 5.489 1.00 90.81 106 ASP A C 1
ATOM 792 O O . ASP A 1 106 ? 15.635 4.012 5.381 1.00 90.81 106 ASP A O 1
ATOM 796 N N . ALA A 1 107 ? 14.930 6.053 4.805 1.00 87.56 107 ALA A N 1
ATOM 797 C CA . ALA A 1 107 ? 13.901 5.554 3.895 1.00 87.56 107 ALA A CA 1
ATOM 798 C C . ALA A 1 107 ? 14.469 4.606 2.828 1.00 87.56 107 ALA A C 1
ATOM 800 O O . ALA A 1 107 ? 13.788 3.683 2.394 1.00 87.56 107 ALA A O 1
ATOM 801 N N . LYS A 1 108 ? 15.714 4.831 2.388 1.00 88.12 108 LYS A N 1
ATOM 802 C CA . LYS A 1 108 ? 16.361 3.975 1.394 1.00 88.12 108 LYS A CA 1
ATOM 803 C C . LYS A 1 108 ? 16.671 2.597 1.978 1.00 88.12 108 LYS A C 1
ATOM 805 O O . LYS A 1 108 ? 16.322 1.613 1.335 1.00 88.12 108 LYS A O 1
ATOM 810 N N . GLY A 1 109 ? 17.281 2.526 3.162 1.00 92.00 109 GLY A N 1
ATOM 811 C CA . GLY A 1 109 ? 17.567 1.261 3.834 1.00 92.00 109 GLY A CA 1
ATOM 812 C C . GLY A 1 109 ? 16.302 0.454 4.115 1.00 92.00 109 GLY A C 1
ATOM 813 O O . GLY A 1 109 ? 16.262 -0.736 3.814 1.00 92.00 109 GLY A O 1
ATOM 814 N N . ASP A 1 110 ? 15.234 1.107 4.581 1.00 91.38 110 ASP A N 1
ATOM 815 C CA . ASP A 1 110 ? 13.952 0.440 4.850 1.00 91.38 110 ASP A CA 1
ATOM 816 C C . ASP A 1 110 ? 13.313 -0.132 3.574 1.00 91.38 110 ASP A C 1
ATOM 818 O O . ASP A 1 110 ? 12.792 -1.251 3.558 1.00 91.38 110 ASP A O 1
ATOM 822 N N . MET A 1 111 ? 13.380 0.624 2.477 1.00 88.56 111 MET A N 1
ATOM 823 C CA . MET A 1 111 ? 12.895 0.199 1.164 1.00 88.56 111 MET A CA 1
ATOM 824 C C . MET A 1 111 ? 13.763 -0.940 0.590 1.00 88.56 111 MET A C 1
ATOM 826 O O . MET A 1 111 ? 13.237 -1.950 0.117 1.00 88.56 111 MET A O 1
ATOM 830 N N . ASP A 1 112 ? 15.090 -0.853 0.708 1.00 90.44 112 ASP A N 1
ATOM 831 C CA . ASP A 1 112 ? 16.009 -1.916 0.289 1.00 90.44 112 ASP A CA 1
ATOM 832 C C . ASP A 1 112 ? 15.781 -3.211 1.092 1.00 90.44 112 ASP A C 1
ATOM 834 O O . ASP A 1 112 ? 15.753 -4.295 0.505 1.00 90.44 112 ASP A O 1
ATOM 838 N N . ALA A 1 113 ? 15.529 -3.118 2.401 1.00 92.31 113 ALA A N 1
ATOM 839 C CA . ALA A 1 113 ? 15.174 -4.260 3.244 1.00 92.31 113 ALA A CA 1
ATOM 840 C C . ALA A 1 113 ? 13.836 -4.892 2.822 1.00 92.31 113 ALA A C 1
ATOM 842 O O . ALA A 1 113 ? 13.746 -6.113 2.682 1.00 92.31 113 ALA A O 1
ATOM 843 N N . LEU A 1 114 ? 12.813 -4.074 2.535 1.00 89.62 114 LEU A N 1
ATOM 844 C CA . LEU A 1 114 ? 11.539 -4.552 1.987 1.00 89.62 114 LEU A CA 1
ATOM 845 C C . LEU A 1 114 ? 11.750 -5.321 0.677 1.00 89.62 114 LEU A C 1
ATOM 847 O O . LEU A 1 114 ? 11.137 -6.368 0.463 1.00 89.62 114 LEU A O 1
ATOM 851 N N . ARG A 1 115 ? 12.629 -4.825 -0.196 1.00 88.00 115 ARG A N 1
ATOM 852 C CA . ARG A 1 115 ? 12.959 -5.491 -1.457 1.00 88.00 115 ARG A CA 1
ATOM 853 C C . ARG A 1 115 ? 13.704 -6.805 -1.238 1.00 88.00 115 ARG A C 1
ATOM 855 O O . ARG A 1 115 ? 13.403 -7.779 -1.919 1.00 88.00 115 ARG A O 1
ATOM 862 N N . GLN A 1 116 ? 14.661 -6.842 -0.314 1.00 89.25 116 GLN A N 1
ATOM 863 C CA . GLN A 1 116 ? 15.409 -8.059 0.017 1.00 89.25 116 GLN A CA 1
ATOM 864 C C . GLN A 1 116 ? 14.495 -9.144 0.591 1.00 89.25 116 GLN A C 1
ATOM 866 O O . GLN A 1 116 ? 14.605 -10.296 0.187 1.00 89.25 116 GLN A O 1
ATOM 871 N N . ALA A 1 117 ? 13.540 -8.766 1.443 1.00 87.25 117 ALA A N 1
ATOM 872 C CA . ALA A 1 117 ? 12.528 -9.678 1.974 1.00 87.25 117 ALA A CA 1
ATOM 873 C C . ALA A 1 117 ? 11.537 -10.183 0.905 1.00 87.25 117 ALA A C 1
ATOM 875 O O . ALA A 1 117 ? 10.849 -11.175 1.124 1.00 87.25 117 ALA A O 1
ATOM 876 N N . ASN A 1 118 ? 11.456 -9.516 -0.252 1.00 84.56 118 ASN A N 1
ATOM 877 C CA . ASN A 1 118 ? 10.545 -9.850 -1.349 1.00 84.56 118 ASN A CA 1
ATOM 878 C C . ASN A 1 118 ? 11.315 -9.934 -2.681 1.00 84.56 118 ASN A C 1
ATOM 880 O O . ASN A 1 118 ? 11.068 -9.136 -3.592 1.00 84.56 118 ASN A O 1
ATOM 884 N N . PRO A 1 119 ? 12.248 -10.894 -2.839 1.00 84.12 119 PRO A N 1
ATOM 885 C CA . PRO A 1 119 ? 13.193 -10.920 -3.961 1.00 84.12 119 PRO A CA 1
ATOM 886 C C . PRO A 1 119 ? 12.514 -11.104 -5.326 1.00 84.12 119 PRO A C 1
ATOM 888 O O . PRO A 1 119 ? 13.046 -10.687 -6.358 1.00 84.12 119 PRO A O 1
ATOM 891 N N . HIS A 1 120 ? 11.320 -11.699 -5.342 1.00 84.06 120 HIS A N 1
ATOM 892 C CA . HIS A 1 120 ? 10.509 -11.861 -6.547 1.00 84.06 120 HIS A CA 1
ATOM 893 C C . HIS A 1 120 ? 9.630 -10.643 -6.862 1.00 84.06 120 HIS A C 1
ATOM 895 O O . HIS A 1 120 ? 9.164 -10.534 -7.994 1.00 84.06 120 HIS A O 1
ATOM 901 N N . GLY A 1 121 ? 9.463 -9.712 -5.918 1.00 89.06 121 GLY A N 1
ATOM 902 C CA . GLY A 1 121 ? 8.522 -8.597 -5.998 1.00 89.06 121 GLY A CA 1
ATOM 903 C C . GLY A 1 121 ? 7.070 -9.005 -5.727 1.00 89.06 121 GLY A C 1
ATOM 904 O O . GLY A 1 121 ? 6.769 -10.161 -5.444 1.00 89.06 121 GLY A O 1
ATOM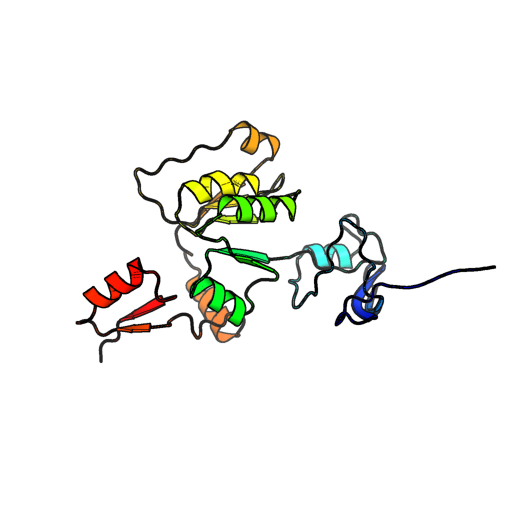 905 N N . PHE A 1 122 ? 6.169 -8.035 -5.849 1.00 88.81 122 PHE A N 1
ATOM 906 C CA . PHE A 1 122 ? 4.729 -8.155 -5.647 1.00 88.81 122 PHE A CA 1
ATOM 907 C C . PHE A 1 122 ? 3.995 -8.278 -6.985 1.00 88.81 122 PHE A C 1
ATOM 909 O O . PHE A 1 122 ? 4.379 -7.650 -7.979 1.00 88.81 122 PHE A O 1
ATOM 916 N N . ASP A 1 123 ? 2.907 -9.049 -7.001 1.00 84.94 123 ASP A N 1
ATOM 917 C CA . ASP A 1 123 ? 1.948 -9.139 -8.111 1.00 84.94 123 ASP A CA 1
ATOM 918 C C . ASP A 1 123 ? 1.399 -7.770 -8.520 1.00 84.94 123 ASP A C 1
ATOM 920 O O . ASP A 1 123 ? 1.264 -7.461 -9.707 1.00 84.94 123 ASP A O 1
ATOM 924 N N . LEU A 1 124 ? 1.105 -6.949 -7.513 1.00 88.50 124 LEU A N 1
ATOM 925 C CA . LEU A 1 124 ? 0.501 -5.635 -7.629 1.00 88.50 124 LEU A CA 1
ATOM 926 C C . LEU A 1 124 ? 1.208 -4.673 -6.674 1.00 88.50 124 LEU A C 1
ATOM 928 O O . LEU A 1 124 ? 1.276 -4.920 -5.473 1.00 88.50 124 LEU A O 1
ATOM 932 N N . VAL A 1 125 ? 1.687 -3.553 -7.203 1.00 94.69 125 VAL A N 1
ATOM 933 C CA . VAL A 1 125 ? 2.237 -2.446 -6.413 1.00 94.69 125 VAL A CA 1
ATOM 934 C C . VAL A 1 125 ? 1.346 -1.231 -6.622 1.00 94.69 125 VAL A C 1
ATOM 936 O O . VAL A 1 125 ? 1.118 -0.833 -7.760 1.00 94.69 125 VAL A O 1
ATOM 939 N N . ILE A 1 126 ? 0.843 -0.635 -5.540 1.00 94.69 126 ILE A N 1
ATOM 940 C CA . ILE A 1 126 ? 0.033 0.589 -5.589 1.00 94.69 126 ILE A CA 1
ATOM 941 C C . ILE A 1 126 ? 0.839 1.727 -4.964 1.00 94.69 126 ILE A C 1
ATOM 943 O O . ILE A 1 126 ? 1.061 1.748 -3.755 1.00 94.69 126 ILE A O 1
ATOM 947 N N . GLU A 1 127 ? 1.258 2.684 -5.786 1.00 94.19 127 GLU A N 1
ATOM 948 C CA . GLU A 1 127 ? 1.914 3.907 -5.325 1.00 94.19 127 GLU A CA 1
ATOM 949 C C . GLU A 1 127 ? 0.829 4.931 -4.968 1.00 94.19 127 GLU A C 1
ATOM 951 O O . GLU A 1 127 ? 0.088 5.377 -5.846 1.00 94.19 127 GLU A O 1
ATOM 956 N N . ALA A 1 128 ? 0.713 5.283 -3.686 1.00 90.75 128 ALA A N 1
ATOM 957 C CA . ALA A 1 128 ? -0.325 6.180 -3.164 1.00 90.75 128 ALA A CA 1
ATOM 958 C C . ALA A 1 128 ? 0.232 7.348 -2.326 1.00 90.75 128 ALA A C 1
ATOM 960 O O . ALA A 1 128 ? -0.513 7.998 -1.589 1.00 90.75 128 ALA A O 1
ATOM 961 N N . THR A 1 129 ? 1.536 7.610 -2.405 1.00 89.69 129 THR A N 1
ATOM 962 C CA . THR A 1 129 ? 2.206 8.694 -1.676 1.00 89.69 129 THR A CA 1
ATOM 963 C C . THR A 1 129 ? 2.173 10.012 -2.440 1.00 89.69 129 THR A C 1
ATOM 965 O O . THR A 1 129 ? 2.152 11.061 -1.800 1.00 89.69 129 THR A O 1
ATOM 968 N N . GLY A 1 130 ? 2.168 9.973 -3.780 1.00 88.38 130 GLY A N 1
ATOM 969 C CA . GLY A 1 130 ? 2.321 11.177 -4.605 1.00 88.38 130 GLY A CA 1
ATOM 970 C C . GLY A 1 130 ? 3.754 11.728 -4.628 1.00 88.38 130 GLY A C 1
ATOM 971 O O . GLY A 1 130 ? 3.985 12.834 -5.110 1.00 88.38 130 GLY A O 1
ATOM 972 N N . ALA A 1 131 ? 4.736 10.980 -4.112 1.00 90.12 131 ALA A N 1
ATOM 973 C CA . ALA A 1 131 ? 6.142 11.366 -4.142 1.00 90.12 131 ALA A CA 1
ATOM 974 C C . ALA A 1 131 ? 6.833 10.802 -5.402 1.00 90.12 131 ALA A C 1
ATOM 976 O O . ALA A 1 131 ? 6.881 9.578 -5.563 1.00 90.12 131 ALA A O 1
ATOM 977 N N . PRO A 1 132 ? 7.428 11.644 -6.276 1.00 94.19 132 PRO A N 1
ATOM 978 C CA . PRO A 1 132 ? 8.089 11.175 -7.499 1.00 94.19 132 PRO A CA 1
ATOM 979 C C . PRO A 1 132 ? 9.187 10.135 -7.243 1.00 94.19 132 PRO A C 1
ATOM 981 O O . PRO A 1 132 ? 9.269 9.139 -7.955 1.00 94.19 132 PRO A O 1
ATOM 984 N N . SER A 1 133 ? 9.972 10.314 -6.177 1.00 91.50 133 SER A N 1
ATOM 985 C CA . SER A 1 133 ? 11.035 9.378 -5.793 1.00 91.50 133 SER A CA 1
ATOM 986 C C . SER A 1 133 ? 10.506 7.992 -5.410 1.00 91.50 133 SER A C 1
ATOM 988 O O . SER A 1 133 ? 11.140 6.984 -5.716 1.00 91.50 133 SER A O 1
ATOM 990 N N . VAL A 1 134 ? 9.331 7.916 -4.777 1.00 92.06 134 VAL A N 1
ATOM 991 C CA . VAL A 1 134 ? 8.687 6.641 -4.428 1.00 92.06 134 VAL A CA 1
ATOM 992 C C . VAL A 1 134 ? 8.131 5.976 -5.685 1.00 92.06 134 VAL A C 1
ATOM 994 O O . VAL A 1 134 ? 8.311 4.771 -5.873 1.00 92.06 134 VAL A O 1
ATOM 997 N N . LEU A 1 135 ? 7.526 6.748 -6.593 1.00 95.00 135 LEU A N 1
ATOM 998 C CA . LEU A 1 135 ? 7.035 6.229 -7.871 1.00 95.00 135 LEU A CA 1
ATOM 999 C C . LEU A 1 135 ? 8.168 5.669 -8.750 1.00 95.00 135 LEU A C 1
ATOM 1001 O O . LEU A 1 135 ? 8.028 4.582 -9.315 1.00 95.00 135 LEU A O 1
ATOM 1005 N N . GLU A 1 136 ? 9.309 6.357 -8.830 1.00 95.56 136 GLU A N 1
ATOM 1006 C CA . GLU A 1 136 ? 10.493 5.867 -9.551 1.00 95.56 136 GLU A CA 1
ATOM 1007 C C . GLU A 1 136 ? 10.975 4.516 -9.023 1.00 95.56 136 GLU A C 1
ATOM 1009 O O . GLU A 1 136 ? 11.307 3.624 -9.805 1.00 95.56 136 GLU A O 1
ATOM 1014 N N . GLN A 1 137 ? 10.964 4.336 -7.702 1.00 93.62 137 GLN A N 1
ATOM 1015 C CA . GLN A 1 137 ? 11.386 3.088 -7.074 1.00 93.62 137 GLN A CA 1
ATOM 1016 C C . GLN A 1 137 ? 10.342 1.970 -7.189 1.00 93.62 137 GLN A C 1
ATOM 1018 O O . GLN A 1 137 ? 10.709 0.797 -7.274 1.00 93.62 137 GLN A O 1
ATOM 1023 N N . SER A 1 138 ? 9.053 2.313 -7.230 1.00 94.69 138 SER A N 1
ATOM 1024 C CA . SER A 1 138 ? 7.938 1.357 -7.160 1.00 94.69 138 SER A CA 1
ATOM 1025 C C . SER A 1 138 ? 7.997 0.271 -8.241 1.00 94.69 138 SER A C 1
ATOM 1027 O O . SER A 1 138 ? 7.681 -0.885 -7.969 1.00 94.69 138 SER A O 1
ATOM 1029 N N . ILE A 1 139 ? 8.494 0.587 -9.442 1.00 96.19 139 ILE A N 1
ATOM 1030 C CA . ILE A 1 139 ? 8.619 -0.381 -10.546 1.00 96.19 139 ILE A CA 1
ATOM 1031 C C . ILE A 1 139 ? 9.551 -1.568 -10.228 1.00 96.19 139 ILE A C 1
ATOM 1033 O O . ILE A 1 139 ? 9.422 -2.652 -10.804 1.00 96.19 139 ILE A O 1
ATOM 1037 N N . PHE A 1 140 ? 10.499 -1.391 -9.305 1.00 95.62 140 PHE A N 1
ATOM 1038 C CA . PHE A 1 140 ? 11.439 -2.444 -8.918 1.00 95.62 140 PHE A CA 1
ATOM 1039 C C . PHE A 1 140 ? 10.861 -3.426 -7.899 1.00 95.62 140 PHE A C 1
ATOM 1041 O O . PHE A 1 140 ? 11.414 -4.515 -7.744 1.00 95.62 140 PHE A O 1
ATOM 1048 N N . TYR A 1 141 ? 9.741 -3.067 -7.271 1.00 94.69 141 TYR A N 1
ATOM 1049 C CA . TYR A 1 141 ? 8.968 -3.940 -6.393 1.00 94.69 141 TYR A CA 1
ATOM 1050 C C . TYR A 1 141 ? 7.957 -4.780 -7.164 1.00 94.69 141 TYR A C 1
ATOM 1052 O O . TYR A 1 141 ? 7.397 -5.704 -6.597 1.00 94.69 141 TYR A O 1
ATOM 1060 N N . VAL A 1 142 ? 7.723 -4.501 -8.448 1.00 94.31 142 VAL A N 1
ATOM 1061 C CA . VAL A 1 142 ? 6.796 -5.282 -9.272 1.00 94.31 142 VAL A CA 1
ATOM 1062 C C . VAL A 1 142 ? 7.489 -6.546 -9.767 1.00 94.31 142 VAL A C 1
ATOM 1064 O O . VAL A 1 142 ? 8.588 -6.477 -10.338 1.00 94.31 142 VAL A O 1
ATOM 1067 N N . ARG A 1 143 ? 6.841 -7.697 -9.574 1.00 91.62 143 ARG A N 1
ATOM 1068 C CA . ARG A 1 143 ? 7.319 -8.974 -10.108 1.00 91.62 143 ARG A CA 1
ATOM 1069 C C . ARG A 1 143 ? 7.193 -9.047 -11.628 1.00 91.62 143 ARG A C 1
ATOM 1071 O O . ARG A 1 143 ? 6.508 -8.244 -12.257 1.00 91.62 143 ARG A O 1
ATOM 1078 N N . LYS A 1 144 ? 7.818 -10.053 -12.241 1.00 87.62 144 LYS A N 1
ATOM 1079 C CA . LYS A 1 144 ? 7.624 -10.320 -13.674 1.00 87.62 144 LYS A CA 1
ATOM 1080 C C . LYS A 1 144 ? 6.154 -10.674 -13.963 1.00 87.62 144 LYS A C 1
ATOM 1082 O O . LYS A 1 144 ? 5.583 -11.521 -13.275 1.00 87.62 144 LYS A O 1
ATOM 1087 N N . GLY A 1 145 ? 5.566 -10.015 -14.959 1.00 88.25 145 GLY A N 1
ATOM 1088 C CA . GLY A 1 145 ? 4.149 -10.059 -15.325 1.00 88.25 145 GLY A CA 1
ATOM 1089 C C . GLY A 1 145 ? 3.225 -9.281 -14.381 1.00 88.25 145 GLY A C 1
ATOM 1090 O O . GLY A 1 145 ? 2.010 -9.407 -14.491 1.00 88.25 145 GLY A O 1
ATOM 1091 N N . GLY A 1 146 ? 3.777 -8.537 -13.416 1.00 89.62 146 GLY A N 1
ATOM 1092 C CA . GLY A 1 146 ? 3.006 -7.807 -12.411 1.00 89.62 146 GLY A CA 1
ATOM 1093 C C . GLY A 1 146 ? 2.494 -6.447 -12.890 1.00 89.62 146 GLY A C 1
ATOM 1094 O O . GLY A 1 146 ? 2.771 -5.993 -14.004 1.00 89.62 146 GLY A O 1
ATOM 1095 N N . THR A 1 147 ? 1.750 -5.776 -12.012 1.00 94.94 147 THR A N 1
ATOM 1096 C CA . THR A 1 147 ? 1.146 -4.465 -12.285 1.00 94.94 147 THR A CA 1
ATOM 1097 C C . THR A 1 147 ? 1.630 -3.394 -11.310 1.00 94.94 147 THR A C 1
ATOM 1099 O O . THR A 1 147 ? 1.625 -3.594 -10.098 1.00 94.94 147 THR A O 1
ATOM 1102 N N . LEU A 1 148 ? 1.990 -2.225 -11.842 1.00 97.56 148 LEU A N 1
ATOM 1103 C CA . LEU A 1 148 ? 2.166 -0.986 -11.087 1.00 97.56 148 LEU A CA 1
ATOM 1104 C C . LEU A 1 148 ? 0.933 -0.098 -11.268 1.00 97.56 148 LEU A C 1
ATOM 1106 O O . LEU A 1 148 ? 0.622 0.300 -12.391 1.00 97.56 148 LEU A O 1
ATOM 1110 N N . VAL A 1 149 ? 0.265 0.252 -10.171 1.00 95.88 149 VAL A N 1
ATOM 1111 C CA . VAL A 1 149 ? -0.827 1.228 -10.152 1.00 95.88 149 VAL A CA 1
ATOM 1112 C C . VAL A 1 149 ? -0.312 2.565 -9.643 1.00 95.88 149 VAL A C 1
ATOM 1114 O O . VAL A 1 149 ? 0.098 2.698 -8.490 1.00 95.88 149 VAL A O 1
ATOM 1117 N N . VAL A 1 150 ? -0.386 3.569 -10.508 1.00 95.44 150 VAL A N 1
ATOM 1118 C CA . VAL A 1 150 ? -0.109 4.968 -10.194 1.00 95.44 150 VAL A CA 1
ATOM 1119 C C . VAL A 1 150 ? -1.399 5.593 -9.660 1.00 95.44 150 VAL A C 1
ATOM 1121 O O . VAL A 1 150 ? -2.280 5.975 -10.435 1.00 95.44 150 VAL A O 1
ATOM 1124 N N . TYR A 1 151 ? -1.539 5.615 -8.331 1.00 92.19 151 TYR A N 1
ATOM 1125 C CA . TYR A 1 151 ? -2.711 6.156 -7.628 1.00 92.19 151 TYR A CA 1
ATOM 1126 C C . TYR A 1 151 ? -2.436 7.524 -6.981 1.00 92.19 151 TYR A C 1
ATOM 1128 O O . TYR A 1 151 ? -3.363 8.305 -6.768 1.00 92.19 151 TYR A O 1
ATOM 1136 N N . GLY A 1 152 ? -1.173 7.818 -6.658 1.00 88.19 152 GLY A N 1
ATOM 1137 C CA . GLY A 1 152 ? -0.738 9.099 -6.113 1.00 88.19 152 GLY A CA 1
ATOM 1138 C C . GLY A 1 152 ? -1.085 10.289 -7.013 1.00 88.19 152 GLY A C 1
ATOM 1139 O O . GLY A 1 152 ? -1.241 10.160 -8.227 1.00 88.19 152 GLY A O 1
ATOM 1140 N N . VAL A 1 153 ? -1.192 11.466 -6.398 1.00 88.62 153 VAL A N 1
ATOM 1141 C CA . VAL A 1 153 ? -1.343 12.746 -7.103 1.00 88.62 153 VAL A CA 1
ATOM 1142 C C . VAL A 1 153 ? 0.011 13.443 -7.091 1.00 88.62 153 VAL A C 1
ATOM 1144 O O . VAL A 1 153 ? 0.626 13.547 -6.031 1.00 88.62 153 VAL A O 1
ATOM 1147 N N . TYR A 1 154 ? 0.462 13.913 -8.250 1.00 90.19 154 TYR A N 1
ATOM 1148 C CA . TYR A 1 154 ? 1.765 14.556 -8.423 1.00 90.19 154 TYR A CA 1
ATOM 1149 C C . TYR A 1 154 ? 1.590 15.971 -8.964 1.00 90.19 154 TYR A C 1
ATOM 1151 O O . TYR A 1 154 ? 0.561 16.296 -9.553 1.00 90.19 154 TYR A O 1
ATOM 1159 N N . ASP A 1 155 ? 2.622 16.788 -8.780 1.00 90.69 155 ASP A N 1
ATOM 1160 C CA . ASP A 1 155 ? 2.744 18.077 -9.453 1.00 90.69 155 ASP A CA 1
ATOM 1161 C C . ASP A 1 155 ? 2.854 17.886 -10.980 1.00 90.69 155 ASP A C 1
ATOM 1163 O O . ASP A 1 155 ? 3.546 16.977 -11.442 1.00 90.69 155 ASP A O 1
ATOM 1167 N N . ASP A 1 156 ? 2.208 18.746 -11.772 1.00 92.19 156 ASP A N 1
ATOM 1168 C CA . ASP A 1 156 ? 2.196 18.651 -13.242 1.00 92.19 156 ASP A CA 1
ATOM 1169 C C . ASP A 1 156 ? 3.608 18.732 -13.859 1.00 92.19 156 ASP A C 1
ATOM 1171 O O . ASP A 1 156 ? 3.905 18.128 -14.903 1.00 92.19 156 ASP A O 1
ATOM 1175 N N . ALA A 1 157 ? 4.516 19.467 -13.210 1.00 94.69 157 ALA A N 1
ATOM 1176 C CA . ALA A 1 157 ? 5.901 19.581 -13.636 1.00 94.69 157 ALA A CA 1
ATOM 1177 C C . ALA A 1 157 ? 6.736 18.356 -13.246 1.00 94.69 157 ALA A C 1
ATOM 1179 O O . ALA A 1 157 ? 7.799 18.155 -13.839 1.00 94.69 157 ALA A O 1
ATOM 1180 N N . ALA A 1 158 ? 6.267 17.506 -12.324 1.00 93.69 158 ALA A N 1
ATOM 1181 C CA . ALA A 1 158 ? 7.002 16.322 -11.901 1.00 93.69 158 ALA A CA 1
ATOM 1182 C C . ALA A 1 158 ? 7.316 15.414 -13.098 1.00 93.69 158 ALA A C 1
ATOM 1184 O O . ALA A 1 158 ? 6.520 15.228 -14.028 1.00 93.69 158 ALA A O 1
ATOM 1185 N N . LYS A 1 159 ? 8.527 14.866 -13.091 1.00 95.06 159 LYS A N 1
ATOM 1186 C CA . LYS A 1 159 ? 9.003 13.892 -14.068 1.00 95.06 159 LYS A CA 1
ATOM 1187 C C . LYS A 1 159 ? 9.658 12.761 -13.300 1.00 95.06 159 LYS A C 1
ATOM 1189 O O . LYS A 1 159 ? 10.269 12.991 -12.261 1.00 95.06 159 LYS A O 1
ATOM 1194 N N . ILE A 1 160 ? 9.495 11.562 -13.832 1.00 96.00 160 ILE A N 1
ATOM 1195 C CA . ILE A 1 160 ? 10.089 10.342 -13.306 1.00 96.00 160 ILE A CA 1
ATOM 1196 C C . ILE A 1 160 ? 10.796 9.600 -14.438 1.00 96.00 160 ILE A C 1
ATOM 1198 O O . ILE A 1 160 ? 10.390 9.703 -15.600 1.00 96.00 160 ILE A O 1
ATOM 1202 N N . ALA A 1 161 ? 11.843 8.855 -14.109 1.00 96.75 161 ALA A N 1
ATOM 1203 C CA . ALA A 1 161 ? 12.605 8.049 -15.047 1.00 96.75 161 ALA A CA 1
ATOM 1204 C C . ALA A 1 161 ? 12.503 6.560 -14.696 1.00 96.75 161 ALA A C 1
ATOM 1206 O O . ALA A 1 161 ? 12.926 6.114 -13.630 1.00 96.75 161 ALA A O 1
ATOM 1207 N N . TRP A 1 162 ? 12.002 5.764 -15.641 1.00 97.50 162 TRP A N 1
ATOM 1208 C CA . TRP A 1 162 ? 12.015 4.306 -15.543 1.00 97.50 162 TRP A CA 1
ATOM 1209 C C . TRP A 1 162 ? 12.884 3.687 -16.636 1.00 97.50 162 TRP A C 1
ATOM 1211 O O . TRP A 1 162 ? 12.813 4.126 -17.786 1.00 97.50 162 TRP A O 1
ATOM 1221 N N . PRO A 1 163 ? 13.665 2.632 -16.333 1.00 97.31 163 PRO A N 1
ATOM 1222 C CA . PRO A 1 163 ? 14.422 1.924 -17.355 1.00 97.31 163 PRO A CA 1
ATOM 1223 C C . PRO A 1 163 ? 13.471 1.184 -18.315 1.00 97.31 163 PRO A C 1
ATOM 1225 O O . PRO A 1 163 ? 12.769 0.271 -17.871 1.00 97.31 163 PRO A O 1
ATOM 1228 N N . PRO A 1 164 ? 13.480 1.466 -19.633 1.00 97.50 164 PRO A N 1
ATOM 1229 C CA . PRO A 1 164 ? 12.604 0.770 -20.583 1.00 97.50 164 PRO A CA 1
ATOM 1230 C C . PRO A 1 164 ? 12.829 -0.746 -20.598 1.00 97.50 164 PRO A C 1
ATOM 1232 O O . PRO A 1 164 ? 11.885 -1.528 -20.682 1.00 97.50 164 PRO A O 1
ATOM 1235 N N . MET A 1 165 ? 14.084 -1.173 -20.419 1.00 97.19 165 MET A N 1
ATOM 1236 C CA . MET A 1 165 ? 14.433 -2.589 -20.308 1.00 97.19 165 MET A CA 1
ATOM 1237 C C . MET A 1 165 ? 13.779 -3.269 -19.106 1.00 97.19 165 MET A C 1
ATOM 1239 O O . MET A 1 165 ? 13.418 -4.438 -19.215 1.00 97.19 165 MET A O 1
ATOM 1243 N N . ARG A 1 166 ? 13.587 -2.567 -17.978 1.00 96.31 166 ARG A N 1
ATOM 1244 C CA . ARG A 1 166 ? 12.883 -3.127 -16.814 1.00 96.31 166 ARG A CA 1
ATOM 1245 C C . ARG A 1 166 ? 11.429 -3.409 -17.169 1.00 96.31 166 ARG A C 1
ATOM 1247 O O . ARG A 1 166 ? 10.968 -4.509 -16.906 1.00 96.31 166 ARG A O 1
ATOM 1254 N N . ILE A 1 167 ? 10.751 -2.454 -17.806 1.00 97.44 167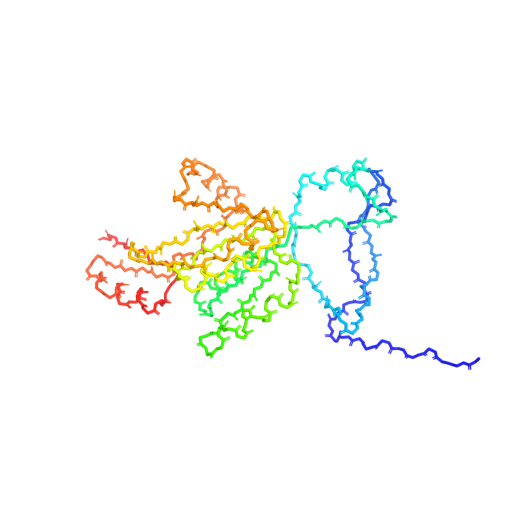 ILE A N 1
ATOM 1255 C CA . ILE A 1 167 ? 9.354 -2.603 -18.237 1.00 97.44 167 ILE A CA 1
ATOM 1256 C C . ILE A 1 167 ? 9.220 -3.790 -19.197 1.00 97.44 167 ILE A C 1
ATOM 1258 O O . ILE A 1 167 ? 8.378 -4.657 -18.984 1.00 97.44 167 ILE A O 1
ATOM 1262 N N . TRP A 1 168 ? 10.083 -3.852 -20.215 1.00 96.62 168 TRP A N 1
ATOM 1263 C CA . TRP A 1 168 ? 10.014 -4.876 -21.256 1.00 96.62 168 TRP A CA 1
ATOM 1264 C C . TRP A 1 168 ? 10.364 -6.280 -20.742 1.00 96.62 168 TRP A C 1
ATOM 1266 O O . TRP A 1 168 ? 9.594 -7.212 -20.936 1.00 96.62 168 TRP A O 1
ATOM 1276 N N . THR A 1 169 ? 11.488 -6.451 -20.037 1.00 94.75 169 THR A N 1
ATOM 1277 C CA . THR A 1 169 ? 11.926 -7.786 -19.570 1.00 94.75 169 THR A CA 1
ATOM 1278 C C . THR A 1 169 ? 11.034 -8.377 -18.481 1.00 94.75 169 THR A C 1
ATOM 1280 O O . THR A 1 169 ? 10.916 -9.603 -18.383 1.00 94.75 169 THR A O 1
ATOM 1283 N N . TYR A 1 170 ? 10.428 -7.520 -17.653 1.00 94.69 170 TYR A N 1
ATOM 1284 C CA . TYR A 1 170 ? 9.498 -7.935 -16.607 1.00 94.69 170 TYR A CA 1
ATOM 1285 C C . TYR A 1 170 ? 8.045 -7.908 -17.078 1.00 94.69 170 TYR A C 1
ATOM 1287 O O . TYR A 1 170 ? 7.187 -8.256 -16.280 1.00 94.69 170 TYR A O 1
ATOM 1295 N N . GLU A 1 171 ? 7.758 -7.528 -18.326 1.00 94.62 171 GLU A N 1
ATOM 1296 C CA . GLU A 1 171 ? 6.394 -7.473 -18.876 1.00 94.62 171 GLU A CA 1
ATOM 1297 C C . GLU A 1 171 ? 5.420 -6.733 -17.935 1.00 94.62 171 GLU A C 1
ATOM 1299 O O . GLU A 1 171 ? 4.323 -7.205 -17.639 1.00 94.62 171 GLU A O 1
ATOM 1304 N N . ILE A 1 172 ? 5.865 -5.589 -17.399 1.00 96.81 172 ILE A N 1
ATOM 1305 C CA . ILE A 1 172 ? 5.122 -4.845 -16.373 1.00 96.81 172 ILE A CA 1
ATOM 1306 C C . ILE A 1 172 ? 3.959 -4.094 -17.016 1.00 96.81 172 ILE A C 1
ATOM 1308 O O . ILE A 1 172 ? 4.152 -3.296 -17.935 1.00 96.81 172 ILE A O 1
ATOM 1312 N N . THR A 1 173 ? 2.763 -4.276 -16.458 1.00 97.19 173 THR A N 1
ATOM 1313 C CA . THR A 1 173 ? 1.613 -3.418 -16.761 1.00 97.19 173 THR A CA 1
ATOM 1314 C C . THR A 1 173 ? 1.660 -2.170 -15.886 1.00 97.19 173 THR A C 1
ATOM 1316 O O . THR A 1 173 ? 1.777 -2.267 -14.668 1.00 97.19 173 THR A O 1
ATOM 1319 N N . ILE A 1 174 ? 1.548 -0.988 -16.492 1.00 97.62 174 ILE A N 1
ATOM 1320 C CA . ILE A 1 174 ? 1.470 0.285 -15.768 1.00 97.62 174 ILE A CA 1
ATOM 1321 C C . ILE A 1 174 ? 0.065 0.842 -15.963 1.00 97.62 174 ILE A C 1
ATOM 1323 O O . ILE A 1 174 ? -0.352 1.109 -17.090 1.00 97.62 174 ILE A O 1
ATOM 1327 N N . LEU A 1 175 ? -0.664 1.000 -14.864 1.00 95.75 175 LEU A N 1
ATOM 1328 C CA . LEU A 1 175 ? -2.048 1.451 -14.848 1.00 95.75 175 LEU A CA 1
ATOM 1329 C C . LEU A 1 175 ? -2.161 2.720 -14.007 1.00 95.75 175 LEU A C 1
ATOM 1331 O O . LEU A 1 175 ? -1.610 2.797 -12.914 1.00 95.75 175 LEU A O 1
ATOM 1335 N N . SER A 1 176 ? -2.882 3.723 -14.495 1.00 90.62 176 SER A N 1
ATOM 1336 C CA . SER A 1 176 ? -3.234 4.897 -13.696 1.00 90.62 176 SER A CA 1
ATOM 1337 C C . SER A 1 176 ? -4.644 4.757 -13.130 1.00 90.62 176 SER A C 1
ATOM 1339 O O . SER A 1 176 ? -5.497 4.074 -13.700 1.00 90.62 176 SER A O 1
ATOM 1341 N N . SER A 1 177 ? -4.904 5.410 -11.999 1.00 84.50 177 SER A N 1
ATOM 1342 C CA . SER A 1 177 ? -6.232 5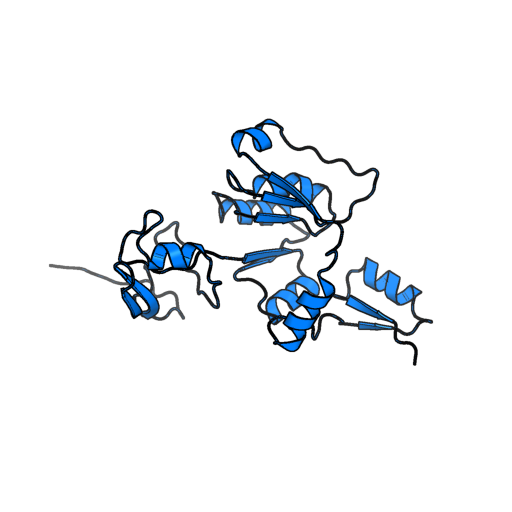.429 -11.388 1.00 84.50 177 SER A CA 1
ATOM 1343 C C . SER A 1 177 ? -6.572 6.829 -10.894 1.00 84.50 177 SER A C 1
ATOM 1345 O O . SER A 1 177 ? -6.087 7.263 -9.854 1.00 84.50 177 SER A O 1
ATOM 1347 N N . PHE A 1 178 ? -7.458 7.519 -11.614 1.00 80.81 178 PHE A N 1
ATOM 1348 C CA . PHE A 1 178 ? -8.026 8.794 -11.186 1.00 80.81 178 PHE A CA 1
ATOM 1349 C C . PHE A 1 178 ? -9.419 8.569 -10.595 1.00 80.81 178 PHE A C 1
ATOM 1351 O O . PHE A 1 178 ? -10.369 8.269 -11.319 1.00 80.81 178 PHE A O 1
ATOM 1358 N N . CYS A 1 179 ? -9.531 8.723 -9.274 1.00 71.31 179 CYS A N 1
ATOM 1359 C CA . CYS A 1 179 ? -10.748 8.442 -8.512 1.00 71.31 179 CYS A CA 1
ATOM 1360 C C . CYS A 1 179 ? -11.255 6.988 -8.659 1.00 71.31 179 CYS A C 1
ATOM 1362 O O . CYS A 1 179 ? -10.703 6.149 -9.362 1.00 71.31 179 CYS A O 1
ATOM 1364 N N . SER A 1 180 ? -12.321 6.664 -7.930 1.00 70.44 180 SER A N 1
ATOM 1365 C CA . SER A 1 180 ? -13.017 5.374 -8.004 1.00 70.44 180 SER A CA 1
ATOM 1366 C C . SER A 1 180 ? -14.387 5.562 -8.662 1.00 70.44 180 SER A C 1
ATOM 1368 O O . SER A 1 180 ? -15.428 5.522 -7.999 1.00 70.44 180 SER A O 1
ATOM 1370 N N . THR A 1 181 ? -14.393 5.831 -9.970 1.00 75.94 181 THR A N 1
ATOM 1371 C CA . THR A 1 181 ? -15.607 6.150 -10.740 1.00 75.94 181 THR A CA 1
ATOM 1372 C C . THR A 1 181 ? -16.644 5.029 -10.626 1.00 75.94 181 THR A C 1
ATOM 1374 O O . THR A 1 181 ? -16.320 3.849 -10.750 1.00 75.94 181 THR A O 1
ATOM 1377 N N . LEU A 1 182 ? -17.903 5.397 -10.361 1.00 79.50 182 LEU A N 1
ATOM 1378 C CA . LEU A 1 182 ? -19.039 4.476 -10.175 1.00 79.50 182 LEU A CA 1
ATOM 1379 C C . LEU A 1 182 ? -18.882 3.450 -9.031 1.00 79.50 182 LEU A C 1
ATOM 1381 O O . LEU A 1 182 ? -19.622 2.469 -8.982 1.00 79.50 182 LEU A O 1
ATOM 1385 N N . LYS A 1 183 ? -17.962 3.655 -8.076 1.00 83.00 183 LYS A N 1
ATOM 1386 C CA . LYS A 1 183 ? -17.782 2.729 -6.939 1.00 83.00 183 LYS A CA 1
ATOM 1387 C C . LYS A 1 183 ? -18.630 3.056 -5.714 1.00 83.00 183 LYS A C 1
ATOM 1389 O O . LYS A 1 183 ? -18.709 2.222 -4.817 1.00 83.00 183 LYS A O 1
ATOM 1394 N N . PHE A 1 184 ? -19.298 4.210 -5.675 1.00 83.94 184 PHE A N 1
ATOM 1395 C CA . PHE A 1 184 ? -20.082 4.636 -4.509 1.00 83.94 184 PHE A CA 1
ATOM 1396 C C . PHE A 1 184 ? -21.108 3.582 -4.042 1.00 83.94 184 PHE A C 1
ATOM 1398 O O . PHE A 1 184 ? -21.102 3.265 -2.854 1.00 83.94 184 PHE A O 1
ATOM 1405 N N . PRO A 1 185 ? -21.905 2.941 -4.929 1.00 86.62 185 PRO A N 1
ATOM 1406 C CA . PRO A 1 185 ? -22.832 1.888 -4.504 1.00 86.62 185 PRO A CA 1
ATOM 1407 C C . PRO A 1 185 ? -22.131 0.684 -3.857 1.00 86.62 185 PRO A C 1
ATOM 1409 O O . PRO A 1 185 ? -22.590 0.173 -2.840 1.00 86.62 185 PRO A O 1
ATOM 1412 N N . VAL A 1 186 ? -20.987 0.263 -4.408 1.00 80.56 186 VAL A N 1
ATOM 1413 C CA . VAL A 1 186 ? -20.202 -0.871 -3.890 1.00 80.56 186 VAL A CA 1
ATOM 1414 C C . VAL A 1 186 ? -19.591 -0.540 -2.529 1.00 80.56 186 VAL A C 1
ATOM 1416 O O . VAL A 1 186 ? -19.659 -1.350 -1.610 1.00 80.56 186 VAL A O 1
ATOM 1419 N N . VAL A 1 187 ? -19.035 0.664 -2.372 1.00 79.38 187 VAL A N 1
ATOM 1420 C CA . VAL A 1 187 ? -18.462 1.119 -1.096 1.00 79.38 187 VAL A CA 1
ATOM 1421 C C . VAL A 1 187 ? -19.541 1.200 -0.017 1.00 79.38 187 VAL A C 1
ATOM 1423 O O . VAL A 1 187 ? -19.334 0.708 1.091 1.00 79.38 187 VAL A O 1
ATOM 1426 N N . MET A 1 188 ? -20.714 1.752 -0.343 1.00 85.56 188 MET A N 1
ATOM 1427 C CA . MET A 1 188 ? -21.847 1.797 0.584 1.00 85.56 188 MET A CA 1
ATOM 1428 C C . MET A 1 188 ? -22.295 0.396 1.001 1.00 85.56 188 MET A C 1
ATOM 1430 O O . MET A 1 188 ? -22.566 0.166 2.179 1.00 85.56 188 MET A O 1
ATOM 1434 N N . GLU A 1 189 ? -22.314 -0.557 0.069 1.00 81.38 189 GLU A N 1
ATOM 1435 C CA . GLU A 1 189 ? -22.626 -1.951 0.378 1.00 81.38 189 GLU A CA 1
ATOM 1436 C C . GLU A 1 189 ? -21.575 -2.588 1.296 1.00 81.38 189 GLU A C 1
ATOM 1438 O O . GLU A 1 189 ? -21.929 -3.307 2.231 1.00 81.38 189 GLU A O 1
ATOM 1443 N N . TYR A 1 190 ? -20.288 -2.294 1.098 1.00 79.88 190 TYR A N 1
ATOM 1444 C CA . TYR A 1 190 ? -19.214 -2.807 1.956 1.00 79.88 190 TYR A CA 1
ATOM 1445 C C . TYR A 1 190 ? -19.301 -2.249 3.376 1.00 79.88 190 TYR A C 1
ATOM 1447 O O . TYR A 1 190 ? -19.121 -2.996 4.338 1.00 79.88 190 TYR A O 1
ATOM 1455 N N . ILE A 1 191 ? -19.645 -0.968 3.519 1.00 83.19 191 ILE A N 1
ATOM 1456 C CA . ILE A 1 191 ? -19.894 -0.351 4.826 1.00 83.19 191 ILE A CA 1
ATOM 1457 C C . ILE A 1 191 ? -21.121 -0.994 5.485 1.00 83.19 191 ILE A C 1
ATOM 1459 O O . ILE A 1 191 ? -21.051 -1.446 6.628 1.00 83.19 191 ILE A O 1
ATOM 1463 N N . ARG A 1 192 ? -22.241 -1.105 4.757 1.00 84.31 192 ARG A N 1
ATOM 1464 C CA . ARG A 1 192 ? -23.502 -1.677 5.261 1.00 84.31 192 ARG A CA 1
ATOM 1465 C C . ARG A 1 192 ? -23.344 -3.129 5.718 1.00 84.31 192 ARG A C 1
ATOM 1467 O O . ARG A 1 192 ? -23.892 -3.514 6.748 1.00 84.31 192 ARG A O 1
ATOM 1474 N N . THR A 1 193 ? -22.577 -3.922 4.973 1.00 79.12 193 THR A N 1
ATOM 1475 C CA . THR A 1 193 ? -22.278 -5.330 5.288 1.00 79.12 193 THR A CA 1
ATOM 1476 C C . THR A 1 193 ? -21.098 -5.506 6.241 1.00 79.12 193 THR A C 1
ATOM 1478 O O . THR A 1 193 ? -20.720 -6.640 6.525 1.00 79.12 193 THR A O 1
ATOM 1481 N N . LYS A 1 194 ? -20.535 -4.408 6.769 1.00 78.44 194 LYS A N 1
ATOM 1482 C CA . LYS A 1 194 ? -19.383 -4.395 7.685 1.00 78.44 194 LYS A CA 1
ATOM 1483 C C . LYS A 1 194 ? -18.125 -5.070 7.121 1.00 78.44 194 LYS A C 1
ATOM 1485 O O . LYS A 1 194 ? -17.244 -5.451 7.883 1.00 78.44 194 LYS A O 1
ATOM 1490 N N . LYS A 1 195 ? -18.028 -5.190 5.794 1.00 72.75 195 LYS A N 1
ATOM 1491 C CA . LYS A 1 195 ? -16.809 -5.615 5.090 1.00 72.75 195 LYS A CA 1
ATOM 1492 C C . LYS A 1 195 ? -15.748 -4.515 5.071 1.00 72.75 195 LYS A C 1
ATOM 1494 O O . LYS A 1 195 ? -14.574 -4.811 4.896 1.00 72.75 195 LYS A O 1
ATOM 1499 N N . LEU A 1 196 ? -16.162 -3.258 5.241 1.00 72.81 196 LEU A N 1
ATOM 1500 C CA . LEU A 1 196 ? -15.278 -2.104 5.359 1.00 72.81 196 LEU A CA 1
ATOM 1501 C C . LEU A 1 196 ? -15.662 -1.284 6.593 1.00 72.81 196 LEU A C 1
ATOM 1503 O O . LEU A 1 196 ? -16.735 -0.678 6.626 1.00 72.81 196 LEU A O 1
ATOM 1507 N N . ASP A 1 197 ? -14.783 -1.247 7.595 1.00 80.62 197 ASP A N 1
ATOM 1508 C CA . ASP A 1 197 ? -14.935 -0.350 8.740 1.00 80.62 197 ASP A CA 1
ATOM 1509 C C . ASP A 1 197 ? -14.271 0.999 8.448 1.00 80.62 197 ASP A C 1
ATOM 1511 O O . ASP A 1 197 ? -13.054 1.098 8.306 1.00 80.62 197 ASP A O 1
ATOM 1515 N N . VAL A 1 198 ? -15.087 2.047 8.352 1.00 81.50 198 VAL A N 1
ATOM 1516 C CA . VAL A 1 198 ? -14.631 3.423 8.097 1.00 81.50 198 VAL A CA 1
ATOM 1517 C C . VAL A 1 198 ? -14.533 4.264 9.372 1.00 81.50 198 VAL A C 1
ATOM 1519 O O . VAL A 1 198 ? -14.178 5.446 9.321 1.00 81.50 198 VAL A O 1
ATOM 1522 N N . ARG A 1 199 ? -14.865 3.690 10.536 1.00 87.00 199 ARG A N 1
ATOM 1523 C CA . ARG A 1 199 ? -14.819 4.408 11.813 1.00 87.00 199 ARG A CA 1
ATOM 1524 C C . ARG A 1 199 ? -13.373 4.726 12.179 1.00 87.00 199 ARG A C 1
ATOM 1526 O O . ARG A 1 199 ? -12.465 3.924 11.992 1.00 87.00 199 ARG A O 1
ATOM 1533 N N . GLY A 1 200 ? -13.159 5.927 12.708 1.00 85.38 200 GLY A N 1
ATOM 1534 C CA . GLY A 1 200 ? -11.824 6.399 13.074 1.00 85.38 200 GLY A CA 1
ATOM 1535 C C . GLY A 1 200 ? -10.965 6.882 11.901 1.00 85.38 200 GLY A C 1
ATOM 1536 O O . GLY A 1 200 ? -9.829 7.278 12.144 1.00 85.38 200 GLY A O 1
ATOM 1537 N N . ILE A 1 201 ? -11.482 6.906 10.661 1.00 86.19 201 ILE A N 1
ATOM 1538 C CA . ILE A 1 201 ? -10.810 7.586 9.538 1.00 86.19 201 ILE A CA 1
ATOM 1539 C C . ILE A 1 201 ? -10.776 9.098 9.778 1.00 86.19 201 ILE A C 1
ATOM 1541 O O . ILE A 1 201 ? -9.722 9.716 9.643 1.00 86.19 201 ILE A O 1
ATOM 1545 N N . VAL A 1 202 ? -11.911 9.694 10.162 1.00 91.94 202 VAL A N 1
ATOM 1546 C CA . VAL A 1 202 ? -11.958 11.089 10.621 1.00 91.94 202 VAL A CA 1
ATOM 1547 C C . VAL A 1 202 ? -11.410 11.133 12.042 1.00 91.94 202 VAL A C 1
ATOM 1549 O O . VAL A 1 202 ? -12.055 10.664 12.976 1.00 91.94 202 VAL A O 1
ATOM 1552 N N . THR A 1 203 ? -10.199 11.662 12.193 1.00 89.06 203 THR A N 1
ATOM 1553 C CA . THR A 1 203 ? -9.485 11.709 13.479 1.00 89.06 203 THR A CA 1
ATOM 1554 C C . THR A 1 203 ? -9.475 13.099 14.107 1.00 89.06 203 THR A C 1
ATOM 1556 O O . THR A 1 203 ? -9.085 13.227 15.262 1.00 89.06 203 THR A O 1
ATOM 1559 N N . LYS A 1 204 ? -9.865 14.138 13.359 1.00 92.56 204 LYS A N 1
ATOM 1560 C CA . LYS A 1 204 ? -10.008 15.506 13.868 1.00 92.56 204 LYS A CA 1
ATOM 1561 C C . LYS A 1 204 ? -11.189 16.201 13.191 1.00 92.56 204 LYS A C 1
ATOM 1563 O O . LYS A 1 204 ? -11.478 15.944 12.023 1.00 92.56 204 LYS A O 1
ATOM 1568 N N . THR A 1 205 ? -11.866 17.069 13.925 1.00 94.25 205 THR A N 1
ATOM 1569 C CA . THR A 1 205 ? -12.921 17.945 13.410 1.00 94.25 205 THR A CA 1
ATOM 1570 C C . THR A 1 205 ? -12.532 19.390 13.667 1.00 94.25 205 THR A C 1
ATOM 1572 O O . THR A 1 205 ? -11.894 19.674 14.679 1.00 94.25 205 THR A O 1
ATOM 1575 N N . TYR A 1 206 ? -12.914 20.268 12.752 1.00 89.94 206 TYR A N 1
ATOM 1576 C CA . TYR A 1 206 ? -12.711 21.710 12.835 1.00 89.94 206 TYR A CA 1
ATOM 1577 C C . TYR A 1 206 ? -14.016 22.409 12.467 1.00 89.94 206 TYR A C 1
ATOM 1579 O O . TYR A 1 206 ? -14.793 21.869 11.677 1.00 89.94 206 TYR A O 1
ATOM 1587 N N . ARG A 1 207 ? -14.244 23.607 12.991 1.00 93.00 207 ARG A N 1
ATOM 1588 C CA . ARG A 1 207 ? -15.284 24.508 12.485 1.00 93.00 207 ARG A CA 1
ATOM 1589 C C . ARG A 1 207 ? -14.792 25.242 11.242 1.00 93.00 207 ARG A C 1
ATOM 1591 O O . ARG A 1 207 ? -13.595 25.249 10.940 1.00 93.00 207 ARG A O 1
ATOM 1598 N N . ILE A 1 208 ? -15.706 25.873 10.510 1.00 91.56 208 ILE A N 1
ATOM 1599 C CA . ILE A 1 208 ? -15.355 26.595 9.280 1.00 91.56 208 ILE A CA 1
ATOM 1600 C C . ILE A 1 208 ? -14.381 27.759 9.543 1.00 91.56 208 ILE A C 1
ATOM 1602 O O . ILE A 1 208 ? -13.497 28.011 8.726 1.00 91.56 208 ILE A O 1
ATOM 1606 N N . GLU A 1 209 ? -14.470 28.416 10.703 1.00 93.06 209 GLU A N 1
ATOM 1607 C CA . GLU A 1 209 ? -13.572 29.507 11.107 1.00 93.06 209 GLU A CA 1
ATOM 1608 C C . GLU A 1 209 ? -12.136 29.027 11.366 1.00 93.06 209 GLU A C 1
ATOM 1610 O O . GLU A 1 209 ? -11.191 29.810 11.304 1.00 93.06 209 GLU A O 1
ATOM 1615 N N . GLU A 1 210 ? -11.957 27.732 11.630 1.00 92.69 210 GLU A N 1
ATOM 1616 C CA . GLU A 1 210 ? -10.676 27.108 11.977 1.00 92.69 210 GLU A CA 1
ATOM 1617 C C . GLU A 1 210 ? -9.951 26.554 10.737 1.00 92.69 210 GLU A C 1
ATOM 1619 O O . GLU A 1 210 ? -8.984 25.799 10.846 1.00 92.69 210 GLU A O 1
ATOM 1624 N N . TRP A 1 211 ? -10.391 26.934 9.532 1.00 89.62 211 TRP A N 1
ATOM 1625 C CA . TRP A 1 211 ? -9.842 26.444 8.266 1.00 89.62 211 TRP A CA 1
ATOM 1626 C C . TRP A 1 211 ? -8.320 26.616 8.146 1.00 89.62 211 TRP A C 1
ATOM 1628 O O . TRP A 1 211 ? -7.629 25.688 7.724 1.00 89.62 211 TRP A O 1
ATOM 1638 N N . ALA A 1 212 ? -7.784 27.771 8.551 1.00 89.50 212 ALA A N 1
ATOM 1639 C CA . ALA A 1 212 ? -6.342 28.023 8.504 1.00 89.50 212 ALA A CA 1
ATOM 1640 C C . ALA A 1 212 ? -5.561 27.052 9.409 1.00 89.50 212 ALA A C 1
ATOM 1642 O O . ALA A 1 212 ? -4.582 26.452 8.967 1.00 89.50 212 ALA A O 1
ATOM 1643 N N . GLU A 1 213 ? -6.044 26.808 10.632 1.00 93.31 213 GLU A N 1
ATOM 1644 C CA . GLU A 1 213 ? -5.447 25.819 11.541 1.00 93.31 213 GLU A CA 1
ATOM 1645 C C . GLU A 1 213 ? -5.542 24.399 10.960 1.00 93.31 213 GLU A C 1
ATOM 1647 O O . GLU 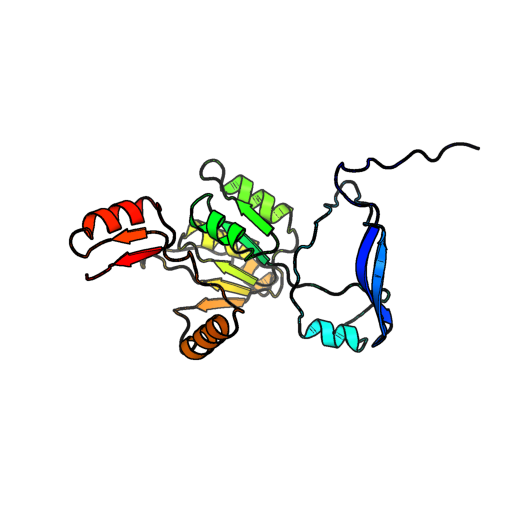A 1 213 ? -4.605 23.603 11.071 1.00 93.31 213 GLU A O 1
ATOM 1652 N N . CYS A 1 214 ? -6.664 24.068 10.312 1.00 87.81 214 CYS A N 1
ATOM 1653 C CA . CYS A 1 214 ? -6.836 22.786 9.637 1.00 87.81 214 CYS A CA 1
ATOM 1654 C C . CYS A 1 214 ? -5.785 22.578 8.535 1.00 87.81 214 CYS A C 1
ATOM 1656 O O . CYS A 1 214 ? -5.246 21.474 8.421 1.00 87.81 214 CYS A O 1
ATOM 1658 N N . LEU A 1 215 ? -5.473 23.610 7.743 1.00 84.06 215 LEU A N 1
ATOM 1659 C CA . LEU A 1 215 ? -4.446 23.540 6.700 1.00 84.06 215 LEU A CA 1
ATOM 1660 C C . LEU A 1 215 ? -3.037 23.384 7.282 1.00 84.06 215 LEU A C 1
ATOM 1662 O O . LEU A 1 215 ? -2.303 22.497 6.849 1.00 84.06 215 LEU A O 1
ATOM 1666 N N . GLU A 1 216 ? -2.679 24.151 8.313 1.00 90.81 216 GLU A N 1
ATOM 1667 C CA . GLU A 1 216 ? -1.371 24.006 8.967 1.00 90.81 216 GLU A CA 1
ATOM 1668 C C . GLU A 1 216 ? -1.171 22.604 9.569 1.00 90.81 216 GLU A C 1
ATOM 1670 O O . GLU A 1 216 ? -0.090 22.014 9.489 1.00 90.81 216 GLU A O 1
ATOM 1675 N N . ALA A 1 217 ? -2.217 22.045 10.181 1.00 86.69 217 ALA A N 1
ATOM 1676 C CA . ALA A 1 217 ? -2.187 20.691 10.724 1.00 86.69 217 ALA A CA 1
ATOM 1677 C C . ALA A 1 217 ? -2.137 19.612 9.627 1.00 86.69 217 ALA A C 1
ATOM 1679 O O . ALA A 1 217 ? -1.537 18.551 9.839 1.00 86.69 217 ALA A O 1
ATOM 1680 N N . LEU A 1 218 ? -2.741 19.876 8.459 1.00 82.12 218 LEU A N 1
ATOM 1681 C CA . LEU A 1 218 ? -2.675 19.006 7.285 1.00 82.12 218 LEU A CA 1
ATOM 1682 C C . LEU A 1 218 ? -1.249 18.937 6.727 1.00 82.12 218 LEU A C 1
ATOM 1684 O O . LEU A 1 218 ? -0.753 17.836 6.489 1.00 82.12 218 LEU A O 1
ATOM 1688 N N . GLU A 1 219 ? -0.581 20.084 6.574 1.00 79.50 219 GLU A N 1
ATOM 1689 C CA . GLU A 1 219 ? 0.820 20.166 6.130 1.00 79.50 219 GLU A CA 1
ATOM 1690 C C . GLU A 1 219 ? 1.754 19.391 7.066 1.00 79.50 219 GLU A C 1
ATOM 1692 O O . GLU A 1 219 ? 2.622 18.642 6.619 1.00 79.50 219 GLU A O 1
ATOM 1697 N N . LYS A 1 220 ? 1.515 19.494 8.377 1.00 84.50 220 LYS A N 1
ATOM 1698 C CA . LYS A 1 220 ? 2.256 18.767 9.421 1.00 84.50 220 LYS A CA 1
ATOM 1699 C C . LYS A 1 220 ? 1.820 17.300 9.580 1.00 84.50 220 LYS A C 1
ATOM 1701 O O . LYS A 1 220 ? 2.308 16.622 10.480 1.00 84.50 220 LYS A O 1
ATOM 1706 N N . GLN A 1 221 ? 0.892 16.811 8.750 1.00 80.88 221 GLN A N 1
ATOM 1707 C CA . GLN A 1 221 ? 0.366 15.438 8.759 1.00 80.88 221 GLN A CA 1
ATOM 1708 C C . GLN A 1 221 ? -0.145 14.957 10.135 1.00 80.88 221 GLN A C 1
ATOM 1710 O O . GLN A 1 221 ? 0.004 13.790 10.503 1.00 80.88 221 GLN A O 1
ATOM 1715 N N . GLN A 1 222 ? -0.775 15.844 10.910 1.00 85.25 222 GLN A N 1
ATOM 1716 C CA . GLN A 1 222 ? -1.159 15.575 12.306 1.00 85.25 222 GLN A CA 1
ATOM 1717 C C . GLN A 1 222 ? -2.401 14.684 12.468 1.00 85.25 222 GLN A C 1
ATOM 1719 O O . GLN A 1 222 ? -2.709 14.235 13.572 1.00 85.25 222 GLN A O 1
ATOM 1724 N N . PHE A 1 223 ? -3.132 14.417 11.388 1.00 85.06 223 PHE A N 1
ATOM 1725 C CA . PHE A 1 223 ? -4.355 13.617 11.394 1.00 85.06 223 PHE A CA 1
ATOM 1726 C C . PHE A 1 223 ? -4.430 12.701 10.165 1.00 85.06 223 PHE A C 1
ATOM 1728 O O . PHE A 1 223 ? -3.735 12.900 9.171 1.00 85.06 223 PHE A O 1
ATOM 1735 N N . VAL A 1 224 ? -5.301 11.689 10.216 1.00 83.75 224 VAL A N 1
ATOM 1736 C CA . VAL A 1 224 ? -5.596 10.834 9.053 1.00 83.75 224 VAL A CA 1
ATOM 1737 C C . VAL A 1 224 ? -6.504 11.575 8.077 1.00 83.75 224 VAL A C 1
ATOM 1739 O O . VAL A 1 224 ? -6.167 11.744 6.905 1.00 83.75 224 VAL A O 1
ATOM 1742 N N . LYS A 1 225 ? -7.647 12.043 8.585 1.00 86.00 225 LYS A N 1
ATOM 1743 C CA . LYS A 1 225 ? -8.615 12.877 7.877 1.00 86.00 225 LYS A CA 1
ATOM 1744 C C . LYS A 1 225 ? -9.205 13.884 8.859 1.00 86.00 225 LYS A C 1
ATOM 1746 O O . LYS A 1 225 ? -9.554 13.517 9.983 1.00 86.00 225 LYS A O 1
ATOM 1751 N N . ALA A 1 226 ? -9.329 15.125 8.406 1.00 88.81 226 ALA A N 1
ATOM 1752 C CA . ALA A 1 226 ? -10.119 16.149 9.067 1.00 88.81 226 ALA A CA 1
ATOM 1753 C C . ALA A 1 226 ? -11.490 16.286 8.391 1.00 88.81 226 ALA A C 1
ATOM 1755 O O . ALA A 1 226 ? -11.614 16.062 7.180 1.00 88.81 226 ALA A O 1
ATOM 1756 N N . ALA A 1 227 ? -12.501 16.654 9.174 1.00 91.62 227 ALA A N 1
ATOM 1757 C CA . ALA A 1 227 ? -13.814 17.059 8.682 1.00 91.62 227 ALA A CA 1
ATOM 1758 C C . ALA A 1 227 ? -14.151 18.464 9.190 1.00 91.62 227 ALA A C 1
ATOM 1760 O O . ALA A 1 227 ? -13.894 18.770 10.356 1.00 91.62 227 ALA A O 1
ATOM 1761 N N . ILE A 1 228 ? -14.732 19.288 8.316 1.00 86.88 228 ILE A N 1
ATOM 1762 C CA . ILE A 1 228 ? -15.338 20.557 8.718 1.00 86.88 228 ILE A CA 1
ATOM 1763 C C . ILE A 1 228 ? -16.766 20.273 9.173 1.00 86.88 228 ILE A C 1
ATOM 1765 O O . ILE A 1 228 ? -17.533 19.645 8.437 1.00 86.88 228 ILE A O 1
ATOM 1769 N N . VAL A 1 229 ? -17.090 20.698 10.388 1.00 90.69 229 VAL A N 1
ATOM 1770 C CA . VAL A 1 229 ? -18.443 20.669 10.947 1.00 90.69 229 VAL A CA 1
ATOM 1771 C C . VAL A 1 229 ? -19.026 22.084 10.915 1.00 90.69 229 VAL A C 1
ATOM 1773 O O . VAL A 1 229 ? -18.285 23.064 10.976 1.00 90.69 229 VAL A O 1
ATOM 1776 N N . PHE A 1 230 ? -20.338 22.171 10.697 1.00 82.00 230 PHE A N 1
ATOM 1777 C CA . PHE A 1 230 ? -21.067 23.413 10.402 1.00 82.00 230 PHE A CA 1
ATOM 1778 C C . PHE A 1 230 ? -22.187 23.655 11.422 1.00 82.00 230 PHE A C 1
ATOM 1780 O O . PHE A 1 230 ? -23.291 24.011 11.025 1.00 82.00 230 PHE A O 1
ATOM 1787 N N . ASP A 1 231 ? -21.935 23.331 12.689 1.00 67.94 231 ASP A N 1
ATOM 1788 C CA . ASP A 1 231 ? -22.850 23.557 13.815 1.00 67.94 231 ASP A CA 1
ATOM 1789 C C . ASP A 1 231 ? -23.642 24.876 13.731 1.00 67.94 231 ASP A C 1
ATOM 1791 O O . ASP A 1 231 ? -23.068 25.913 13.325 1.00 67.94 231 ASP A O 1
#

Secondary structure (DSSP, 8-state):
----------TT--SEEEEEEEEETTEEEEEEEEPPPP-TT------S-----HHHHHHHTT-TT--SSB-------EEEE-SSHHHHHHHHTT--SEEEE--SS-HHHHHHHHHHH-TT-EEEEEE-S--HHHHHHHGGGEEEEEEEEE-S---TT------HHHHHHTT-EEEE--S-TT-HHHHHHHHHTTSS--TTSEEEEEEGGGHHHHHHHHHTT--SEEEEE--

InterPro domains:
  IPR011032 GroES-like superfamily [SSF50129] (12-88)
  IPR013149 Alcohol dehydrogenase-like, C-terminal [PF00107] (85-189)
  IPR036291 NAD(P)-binding domain superfamily [SSF51735] (77-188)
  IPR050129 Zinc-containing alcohol dehydrogenase [PTHR43401] (81-230)

Radius of gyration: 22.27 Å; chains: 1; bounding box: 48×74×44 Å

pLDDT: mean 83.75, std 13.18, range [33.97, 97.62]

Sequence (231 aa):
MGSATDSSAHSGVPRRMKALQYSKPEDFAVVEIDVPSVGEEDVLVKIEACGVCGTDLHYHKGEFMAKYPLIPGHEALTIASKPGPKLNLAKRLNLADSFVAISDTDAKGDMDALRQANPHGFDLVIEATGAPSVLEQSIFYVRKGGTLVVYGVYDDAAKIAWPPMRIWTYEITILSSFCSTLKFPVVMEYIRTKKLDVRGIVTKTYRIEEWAECLEALEKQQFVKAAIVFD